Protein AF-A0A6V7Y2U3-F1 (afdb_monomer_lite)

Foldseek 3Di:
DDDDDDDDDDDDDDDPPDDDDDDDDDDDDDDDADDDDDPDDDPPDDPVVCVPPVNVVQVVVVVCVNVDDDPVPPDDDDDDDDDDDPVVVCVVPVVPPVPDDDPDDDDDDDPDPPVVVAQLFADDPVNVVVCVVPPPDDRRNLSNLLSQQQVVCVPHRDDLVVSCVSPVVDDSVVSVVSSVVSVVVLVVCCPDPVHNDSGPRDDQAEPVNCVVVVDDPCVVVPPSYDDHDDPDPDDPDDDPVVVVVVVVVVVVVVVVVVVVVD

InterPro domains:
  IPR019542 Enhancer of polycomb-like, N-terminal [PF10513] (37-150)
  IPR024943 Enhancer of polycomb protein [PTHR14898] (6-253)

pLDDT: mean 72.4, std 16.11, range [32.72, 93.31]

Sequence (262 aa):
MSSSAKFGFRPRALDVTRRLPIRIRKCRKRSPKIKRTVATAPTGMEKEEEMESHLQQAILAQKATSAGDSVKNHVIPTPKVTSLRDDEYNRIYPQDRGFQKNKKLIVFNDYVPFFLAQSSYNADSEDEEWLSSRRNINIDDFEHIIEKLEISSQNDIIRPRNARALLSRYDFGLVDDVYDYWLQKRQKAASSKKHPCPRLLSKIYSEISNSSRRDDSKSITNPYIAFRRRLDKVQTRKKQRTELSTYEKLLQINFVMNVQLY

Secondary structure (DSSP, 8-state):
-----------PPP-TTS-----------PPPPP-PPPP----SS-TTTTT-HHHHHHHHHHHHHHHT---S-----PPPPPPPPHHHHHHHS-TTS-----SSPP----SS-GGGTS-S----HHHHHHHHHSTT--HHHHHHHHHHHHHHTSSSPPPHHHHHHHTTTS-HHHHHHHHHHHHHHHHHHHH-SS-----SS---B-TTTTTTSTT-GGGGS-TTB---------PPPPPHHHHHHHHHHHHHHHHHHHHTT-

Structure (mmCIF, N/CA/C/O backbone):
data_AF-A0A6V7Y2U3-F1
#
_entry.id   AF-A0A6V7Y2U3-F1
#
loop_
_atom_site.group_PDB
_atom_site.id
_atom_site.type_symbol
_atom_site.label_atom_id
_atom_site.label_alt_id
_atom_site.label_comp_id
_atom_site.label_asym_id
_atom_site.label_entity_id
_atom_site.label_seq_id
_atom_site.pdbx_PDB_ins_code
_atom_site.Cartn_x
_atom_site.Cartn_y
_atom_site.Cartn_z
_atom_site.occupancy
_atom_site.B_iso_or_equiv
_atom_site.auth_seq_id
_atom_site.auth_comp_id
_atom_site.auth_asym_id
_atom_site.auth_atom_id
_atom_site.pdbx_PDB_model_num
ATOM 1 N N . MET A 1 1 ? -49.140 22.576 55.072 1.00 32.97 1 MET A N 1
ATOM 2 C CA . MET A 1 1 ? -47.697 22.447 54.769 1.00 32.97 1 MET A CA 1
ATOM 3 C C . MET A 1 1 ? -47.394 20.985 54.467 1.00 32.97 1 MET A C 1
ATOM 5 O O . MET A 1 1 ? -47.575 20.156 55.344 1.00 32.97 1 MET A O 1
ATOM 9 N N . SER A 1 2 ? -47.050 20.653 53.219 1.00 32.72 2 SER A N 1
ATOM 10 C CA . SER A 1 2 ? -46.843 19.271 52.756 1.00 32.72 2 SER A CA 1
ATOM 11 C C . SER A 1 2 ? -45.362 18.899 52.854 1.00 32.72 2 SER A C 1
ATOM 13 O O . SER A 1 2 ? -44.534 19.481 52.155 1.00 32.72 2 SER A O 1
ATOM 15 N N . SER A 1 3 ? -45.027 17.936 53.712 1.00 32.84 3 SER A N 1
ATOM 16 C CA . SER A 1 3 ? -43.670 17.413 53.897 1.00 32.84 3 SER A CA 1
ATOM 17 C C . SER A 1 3 ? -43.177 16.690 52.638 1.00 32.84 3 SER A C 1
ATOM 19 O O . SER A 1 3 ? -43.721 15.649 52.268 1.00 32.84 3 SER A O 1
ATOM 21 N N . SER A 1 4 ? -42.131 17.202 51.984 1.00 36.72 4 SER A N 1
ATOM 22 C CA . SER A 1 4 ? -41.461 16.480 50.900 1.00 36.72 4 SER A CA 1
ATOM 23 C C . SER A 1 4 ? -40.550 15.397 51.489 1.00 36.72 4 SER A C 1
ATOM 25 O O . SER A 1 4 ? -39.567 15.668 52.180 1.00 36.72 4 SER A O 1
ATOM 27 N N . ALA A 1 5 ? -40.895 14.132 51.249 1.00 39.91 5 ALA A N 1
ATOM 28 C CA . ALA A 1 5 ? -40.057 13.009 51.643 1.00 39.91 5 ALA A CA 1
ATOM 29 C C . ALA A 1 5 ? -38.764 13.013 50.805 1.00 39.91 5 ALA A C 1
ATOM 31 O O . ALA A 1 5 ? -38.780 12.752 49.601 1.00 39.91 5 ALA A O 1
ATOM 32 N N . LYS A 1 6 ? -37.629 13.316 51.446 1.00 44.22 6 LYS A N 1
ATOM 33 C CA . LYS A 1 6 ? -36.292 13.184 50.853 1.00 44.22 6 LYS A CA 1
ATOM 34 C C . LYS A 1 6 ? -35.948 11.697 50.717 1.00 44.22 6 LYS A C 1
ATOM 36 O O . LYS A 1 6 ? -35.631 11.035 51.702 1.00 44.22 6 LYS A O 1
ATOM 41 N N . PHE A 1 7 ? -35.983 11.168 49.494 1.00 41.97 7 PHE A N 1
ATOM 42 C CA . PHE A 1 7 ? -35.475 9.827 49.191 1.00 41.97 7 PHE A CA 1
ATOM 43 C C . PHE A 1 7 ? -33.940 9.829 49.217 1.00 41.97 7 PHE A C 1
ATOM 45 O O . PHE A 1 7 ? -33.285 10.163 48.233 1.00 41.97 7 PHE A O 1
ATOM 52 N N . GLY A 1 8 ? -33.363 9.466 50.363 1.00 38.09 8 GLY A N 1
ATOM 53 C CA . GLY A 1 8 ? -31.933 9.196 50.496 1.00 38.09 8 GLY A CA 1
ATOM 54 C C . GLY A 1 8 ? -31.574 7.819 49.938 1.00 38.09 8 GLY A C 1
ATOM 55 O O . GLY A 1 8 ? -32.200 6.814 50.278 1.00 38.09 8 GLY A O 1
ATOM 56 N N . PHE A 1 9 ? -30.550 7.761 49.090 1.00 44.38 9 PHE A N 1
ATOM 57 C CA . PHE A 1 9 ? -29.985 6.510 48.595 1.00 44.38 9 PHE A CA 1
ATOM 58 C C . PHE A 1 9 ? -29.130 5.889 49.710 1.00 44.38 9 PHE A C 1
ATOM 60 O O . PHE A 1 9 ? -28.039 6.374 49.997 1.00 44.38 9 PHE A O 1
ATOM 67 N N . ARG A 1 10 ? -29.618 4.831 50.369 1.00 45.97 10 ARG A N 1
ATOM 68 C CA . ARG A 1 10 ? -28.758 3.945 51.171 1.00 45.97 10 ARG A CA 1
ATOM 69 C C . ARG A 1 10 ? -28.523 2.667 50.369 1.00 45.97 10 ARG A C 1
ATOM 71 O O . ARG A 1 10 ? -29.490 1.928 50.169 1.00 45.97 10 ARG A O 1
ATOM 78 N N . PRO A 1 11 ? -27.295 2.391 49.899 1.00 43.88 11 PRO A N 1
ATOM 79 C CA . PRO A 1 11 ? -26.989 1.092 49.324 1.00 43.88 11 PRO A CA 1
ATOM 80 C C . PRO A 1 11 ? -27.198 0.037 50.416 1.00 43.88 11 PRO A C 1
ATOM 82 O O . PRO A 1 11 ? -26.548 0.070 51.458 1.00 43.88 11 PRO A O 1
ATOM 85 N N . ARG A 1 12 ? -28.173 -0.853 50.215 1.00 59.66 12 ARG A N 1
ATOM 86 C CA . ARG A 1 12 ? -28.351 -2.046 51.048 1.00 59.66 12 ARG A CA 1
ATOM 87 C C . ARG A 1 12 ? -27.628 -3.201 50.364 1.00 59.66 12 ARG A C 1
ATOM 89 O O . ARG A 1 12 ? -27.712 -3.326 49.143 1.00 59.66 12 ARG A O 1
ATOM 96 N N . ALA A 1 13 ? -26.922 -4.013 51.145 1.00 53.56 13 ALA A N 1
ATOM 97 C CA . ALA A 1 13 ? -26.263 -5.215 50.652 1.00 53.56 13 ALA A CA 1
ATOM 98 C C . ALA A 1 13 ? -27.285 -6.186 50.029 1.00 53.56 13 ALA A C 1
ATOM 100 O O . ALA A 1 13 ? -28.441 -6.241 50.455 1.00 53.56 13 ALA A O 1
ATOM 101 N N . LEU A 1 14 ? -26.855 -6.915 48.995 1.00 54.25 14 LEU A N 1
ATOM 102 C CA . LEU A 1 14 ? -27.671 -7.908 48.297 1.00 54.25 14 LEU A CA 1
ATOM 103 C C . LEU A 1 14 ? -27.994 -9.075 49.240 1.00 54.25 14 LEU A C 1
ATOM 105 O O . LEU A 1 14 ? -27.094 -9.730 49.755 1.00 54.25 14 LEU A O 1
ATOM 109 N N . ASP A 1 15 ? -29.284 -9.325 49.451 1.00 66.69 15 ASP A N 1
ATOM 110 C CA . ASP A 1 15 ? -29.785 -10.442 50.250 1.00 66.69 15 ASP A CA 1
ATOM 111 C C . ASP A 1 15 ? -29.881 -11.702 49.378 1.00 66.69 15 ASP A C 1
ATOM 113 O O . ASP A 1 15 ? -30.737 -11.800 48.496 1.00 66.69 15 ASP A O 1
ATOM 117 N N . VAL A 1 16 ? -28.979 -12.654 49.624 1.00 69.00 16 VAL A N 1
ATOM 118 C CA . VAL A 1 16 ? -28.814 -13.896 48.848 1.00 69.00 16 VAL A CA 1
ATOM 119 C C . VAL A 1 16 ? -30.011 -14.843 49.014 1.00 69.00 16 VAL A C 1
ATOM 121 O O . VAL A 1 16 ? -30.251 -15.695 48.161 1.00 69.00 16 VAL A O 1
ATOM 124 N N . THR A 1 17 ? -30.810 -14.680 50.075 1.00 70.12 17 THR A N 1
ATOM 125 C CA . THR A 1 17 ? -31.994 -15.521 50.326 1.00 70.12 17 THR A CA 1
ATOM 126 C C . THR A 1 17 ? -33.221 -15.072 49.531 1.00 70.12 17 THR A C 1
ATOM 128 O O . THR A 1 17 ? -34.189 -15.822 49.362 1.00 70.12 17 THR A O 1
ATOM 131 N N . ARG A 1 18 ? -33.189 -13.852 48.986 1.00 68.50 18 ARG A N 1
ATOM 132 C CA . ARG A 1 18 ? -34.318 -13.260 48.280 1.00 68.50 18 ARG A CA 1
ATOM 133 C C . ARG A 1 18 ? -34.300 -13.672 46.808 1.00 68.50 18 ARG A C 1
ATOM 135 O O . ARG A 1 18 ? -33.459 -13.230 46.030 1.00 68.50 18 ARG A O 1
ATOM 142 N N . ARG A 1 19 ? -35.266 -14.503 46.402 1.00 56.25 19 ARG A N 1
ATOM 143 C CA . ARG A 1 19 ? -35.406 -14.958 45.006 1.00 56.25 19 ARG A CA 1
ATOM 144 C C . ARG A 1 19 ? -35.547 -13.765 44.047 1.00 56.25 19 ARG A C 1
ATOM 146 O O . ARG A 1 19 ? -36.459 -12.951 44.187 1.00 56.25 19 ARG A O 1
ATOM 153 N N . LEU A 1 20 ? -34.652 -13.691 43.061 1.00 53.34 20 LEU A N 1
ATOM 154 C CA . LEU A 1 20 ? -34.656 -12.693 41.988 1.00 53.34 20 LEU A CA 1
ATOM 155 C C . LEU A 1 20 ? -35.773 -13.006 40.974 1.00 53.34 20 LEU A C 1
ATOM 157 O O . LEU A 1 20 ? -35.762 -14.082 40.374 1.00 53.34 20 LEU A O 1
ATOM 161 N N . PRO A 1 21 ? -36.736 -12.097 40.737 1.00 62.09 21 PRO A N 1
ATOM 162 C CA . PRO A 1 21 ? -37.750 -12.310 39.713 1.00 62.09 21 PRO A CA 1
ATOM 163 C C . PRO A 1 21 ? -37.137 -12.168 38.310 1.00 62.09 21 PRO A C 1
ATOM 165 O O . PRO A 1 21 ? -36.776 -11.073 37.878 1.00 62.09 21 PRO A O 1
ATOM 168 N N . ILE A 1 22 ? -37.046 -13.281 37.578 1.00 52.62 22 ILE A N 1
ATOM 169 C CA . ILE A 1 22 ? -36.644 -13.314 36.165 1.00 52.62 22 ILE A CA 1
ATOM 170 C C . ILE A 1 22 ? -37.854 -12.922 35.311 1.00 52.62 22 ILE A C 1
ATOM 172 O O . ILE A 1 22 ? -38.899 -13.572 35.350 1.00 52.62 22 ILE A O 1
ATOM 176 N N . ARG A 1 23 ? -37.735 -11.843 34.531 1.00 48.97 23 ARG A N 1
ATOM 177 C CA . ARG A 1 23 ? -38.827 -11.336 33.689 1.00 48.97 23 ARG A CA 1
ATOM 178 C C . ARG A 1 23 ? -38.667 -11.796 32.242 1.00 48.97 23 ARG A C 1
ATOM 180 O O . ARG A 1 23 ? -37.903 -11.212 31.479 1.00 48.97 23 ARG A O 1
ATOM 187 N N . ILE A 1 24 ? -39.456 -12.794 31.851 1.00 52.41 24 ILE A N 1
ATOM 188 C CA . ILE A 1 24 ? -39.621 -13.200 30.449 1.00 52.41 24 ILE A CA 1
ATOM 189 C C . ILE A 1 24 ? -40.532 -12.172 29.757 1.00 52.41 24 ILE A C 1
ATOM 191 O O . ILE A 1 24 ? -41.632 -11.865 30.223 1.00 52.41 24 ILE A O 1
ATOM 195 N N . ARG A 1 25 ? -40.046 -11.567 28.666 1.00 44.47 25 ARG A N 1
ATOM 196 C CA . ARG A 1 25 ? -40.711 -10.459 27.960 1.00 44.47 25 ARG A CA 1
ATOM 197 C C . ARG A 1 25 ? -41.952 -10.953 27.202 1.00 44.47 25 ARG A C 1
ATOM 199 O O . ARG A 1 25 ? -41.854 -11.320 26.040 1.00 44.47 25 ARG A O 1
ATOM 206 N N . LYS A 1 26 ? -43.142 -10.832 27.798 1.00 44.50 26 LYS A N 1
ATOM 207 C CA . LYS A 1 26 ? -44.349 -10.466 27.034 1.00 44.50 26 LYS A CA 1
ATOM 208 C C . LYS A 1 26 ? -44.617 -8.976 27.243 1.00 44.50 26 LYS A C 1
ATOM 210 O O . LYS A 1 26 ? -44.640 -8.468 28.363 1.00 44.50 26 LYS A O 1
ATOM 215 N N . CYS A 1 27 ? -44.682 -8.251 26.136 1.00 47.19 27 CYS A N 1
ATOM 216 C CA . CYS A 1 27 ? -44.698 -6.796 26.092 1.00 47.19 27 CYS A CA 1
ATOM 217 C C . CYS A 1 27 ? -46.051 -6.232 26.571 1.00 47.19 27 CYS A C 1
ATOM 219 O O . CYS A 1 27 ? -47.054 -6.446 25.898 1.00 47.19 27 CYS A O 1
ATOM 221 N N . ARG A 1 28 ? -46.090 -5.463 27.677 1.00 40.47 28 ARG A N 1
ATOM 222 C CA . ARG A 1 28 ? -46.936 -4.249 27.788 1.00 40.47 28 ARG A CA 1
ATOM 223 C C . ARG A 1 28 ? -46.582 -3.318 28.964 1.00 40.47 28 ARG A C 1
ATOM 225 O O . ARG A 1 28 ? -46.253 -3.773 30.052 1.00 40.47 28 ARG A O 1
ATOM 232 N N . LYS A 1 29 ? -46.703 -2.018 28.630 1.00 47.16 29 LYS A N 1
ATOM 233 C CA . LYS A 1 29 ? -46.777 -0.724 29.360 1.00 47.16 29 LYS A CA 1
ATOM 234 C C . LYS A 1 29 ? -45.846 -0.480 30.572 1.00 47.16 29 LYS A C 1
ATOM 236 O O . LYS A 1 29 ? -45.902 -1.158 31.588 1.00 47.16 29 LYS A O 1
ATOM 241 N N . ARG A 1 30 ? -44.990 0.545 30.410 1.00 44.91 30 ARG A N 1
ATOM 242 C CA . ARG A 1 30 ? -43.930 1.020 31.324 1.00 44.91 30 ARG A CA 1
ATOM 243 C C . ARG A 1 30 ? -44.498 1.675 32.594 1.00 44.91 30 ARG A C 1
ATOM 245 O O . ARG A 1 30 ? -45.474 2.413 32.522 1.00 44.91 30 ARG A O 1
ATOM 252 N N . SER A 1 31 ? -43.821 1.443 33.716 1.00 45.78 31 SER A N 1
ATOM 253 C CA . SER A 1 31 ? -43.976 2.148 34.996 1.00 45.78 31 SER A CA 1
ATOM 254 C C . SER A 1 31 ? -43.561 3.632 34.905 1.00 45.78 31 SER A C 1
ATOM 256 O O . SER A 1 31 ? -42.804 3.995 33.996 1.00 45.78 31 SER A O 1
ATOM 258 N N . PRO A 1 32 ? -44.039 4.507 35.819 1.00 42.16 32 PRO A N 1
ATOM 259 C CA . PRO A 1 32 ? -43.780 5.944 35.748 1.00 42.16 32 PRO A CA 1
ATOM 260 C C . PRO A 1 32 ? -42.298 6.274 35.978 1.00 42.16 32 PRO A C 1
ATOM 262 O O . PRO A 1 32 ? -41.621 5.692 36.827 1.00 42.16 32 PRO A O 1
ATOM 265 N N . LYS A 1 33 ? -41.790 7.208 35.167 1.00 49.62 33 LYS A N 1
ATOM 266 C CA . LYS A 1 33 ? -40.371 7.564 35.066 1.00 49.62 33 LYS A CA 1
ATOM 267 C C . LYS A 1 33 ? -39.981 8.557 36.164 1.00 49.62 33 LYS A C 1
ATOM 269 O O . LYS A 1 33 ? -40.444 9.694 36.174 1.00 49.62 33 LYS A O 1
ATOM 274 N N . ILE A 1 34 ? -39.077 8.147 37.049 1.00 43.47 34 ILE A N 1
ATOM 275 C CA . ILE A 1 34 ? -38.398 9.049 37.986 1.00 43.47 34 ILE A CA 1
ATOM 276 C C . ILE A 1 34 ? -37.334 9.824 37.199 1.00 43.47 34 ILE A C 1
ATOM 278 O O . ILE A 1 34 ? -36.415 9.221 36.640 1.00 43.47 34 ILE A O 1
ATOM 282 N N . LYS A 1 35 ? -37.462 11.156 37.145 1.00 45.59 35 LYS A N 1
ATOM 283 C CA . LYS A 1 35 ? -36.484 12.061 36.526 1.00 45.59 35 LYS A CA 1
ATOM 284 C C . LYS A 1 35 ? -35.187 12.033 37.341 1.00 45.59 35 LYS A C 1
ATOM 286 O O . LYS A 1 35 ? -35.097 12.673 38.383 1.00 45.59 35 LYS A O 1
ATOM 291 N N . ARG A 1 36 ? -34.188 11.279 36.882 1.00 53.94 36 ARG A N 1
ATOM 292 C CA . ARG A 1 36 ? -32.801 11.422 37.343 1.00 53.94 36 ARG A CA 1
ATOM 293 C C . ARG A 1 36 ? -32.089 12.368 36.383 1.00 53.94 36 ARG A C 1
ATOM 295 O O . ARG A 1 36 ? -32.053 12.094 35.186 1.00 53.94 36 ARG A O 1
ATOM 302 N N . THR A 1 37 ? -31.554 13.472 36.887 1.00 45.84 37 THR A N 1
ATOM 303 C CA . THR A 1 37 ? -30.605 14.306 36.146 1.00 45.84 37 THR A CA 1
ATOM 304 C C . THR A 1 37 ? -29.297 13.533 36.006 1.00 45.84 37 THR A C 1
ATOM 306 O O . THR A 1 37 ? -28.672 13.162 36.997 1.00 45.84 37 THR A O 1
ATOM 309 N N . VAL A 1 38 ? -28.919 13.230 34.766 1.00 52.88 38 VAL A N 1
ATOM 310 C CA . VAL A 1 38 ? -27.630 12.618 34.430 1.00 52.88 38 VAL A CA 1
ATOM 311 C C . VAL A 1 38 ? -26.628 13.756 34.278 1.00 52.88 38 VAL A C 1
ATOM 313 O O . VAL A 1 38 ? -26.866 14.669 33.489 1.00 52.88 38 VAL A O 1
ATOM 316 N N . ALA A 1 39 ? -25.542 13.730 35.051 1.00 48.19 39 ALA A N 1
ATOM 317 C CA . ALA A 1 39 ? -24.438 14.663 34.865 1.00 48.19 39 ALA A CA 1
ATOM 318 C C . ALA A 1 39 ? -23.871 14.485 33.449 1.00 48.19 39 ALA A C 1
ATOM 320 O O . ALA A 1 39 ? -23.543 13.368 33.048 1.00 48.19 39 ALA A O 1
ATOM 321 N N . THR A 1 40 ? -23.789 15.570 32.682 1.00 53.88 40 THR A N 1
ATOM 322 C CA . THR A 1 40 ? -23.117 15.583 31.381 1.00 53.88 40 THR A CA 1
ATOM 323 C C . THR A 1 40 ? -21.624 15.408 31.618 1.00 53.88 40 THR A C 1
ATOM 325 O O . THR A 1 40 ? -20.949 16.342 32.048 1.00 53.88 40 THR A O 1
ATOM 328 N N . ALA A 1 41 ? -21.124 14.194 31.398 1.00 51.84 41 ALA A N 1
ATOM 329 C CA . ALA A 1 41 ? -19.693 13.946 31.353 1.00 51.84 41 ALA A CA 1
ATOM 330 C C . ALA A 1 41 ? -19.099 14.679 30.135 1.00 51.84 41 ALA A C 1
ATOM 332 O O . ALA A 1 41 ? -19.720 14.641 29.070 1.00 51.84 41 ALA A O 1
ATOM 333 N N . PRO A 1 42 ? -17.934 15.339 30.264 1.00 49.72 42 PRO A N 1
ATOM 334 C CA . PRO A 1 42 ? -17.218 15.852 29.107 1.00 49.72 42 PRO A CA 1
ATOM 335 C C . PRO A 1 42 ? -16.786 14.660 28.254 1.00 49.72 42 PRO A C 1
ATOM 337 O O . PRO A 1 42 ? -16.095 13.759 28.726 1.00 49.72 42 PRO A O 1
ATOM 340 N N . THR A 1 43 ? -17.228 14.645 27.004 1.00 54.19 43 THR A N 1
ATOM 341 C CA . THR A 1 43 ? -17.089 13.530 26.061 1.00 54.19 43 THR A CA 1
ATOM 342 C C . THR A 1 43 ? -15.653 13.302 25.591 1.00 54.19 43 THR A C 1
ATOM 344 O O . THR A 1 43 ? -15.388 12.317 24.913 1.00 54.19 43 THR A O 1
ATOM 347 N N . GLY A 1 44 ? -14.709 14.172 25.971 1.00 58.19 44 GLY A N 1
ATOM 348 C CA . GLY A 1 44 ? -13.313 14.103 25.527 1.00 58.19 44 GLY A CA 1
ATOM 349 C C . GLY A 1 44 ? -13.143 14.324 24.018 1.00 58.19 44 GLY A C 1
ATOM 350 O O . GLY A 1 44 ? -12.038 14.161 23.512 1.00 58.19 44 GLY A O 1
ATOM 351 N N . MET A 1 45 ? -14.225 14.690 23.325 1.00 60.25 45 MET A N 1
ATOM 352 C CA . MET A 1 45 ? -14.295 14.941 21.889 1.00 60.25 45 MET A CA 1
ATOM 353 C C . MET A 1 45 ? -14.183 16.446 21.622 1.00 60.25 45 MET A C 1
ATOM 355 O O . MET A 1 45 ? -14.552 17.269 22.461 1.00 60.25 45 MET A O 1
ATOM 359 N N . GLU A 1 46 ? -13.630 16.825 20.469 1.00 63.78 46 GLU A N 1
ATOM 360 C CA . GLU A 1 46 ? -13.556 18.235 20.077 1.00 63.78 46 GLU A CA 1
ATOM 361 C C . GLU A 1 46 ? -14.960 18.761 19.726 1.00 63.78 46 GLU A C 1
ATOM 363 O O . GLU A 1 46 ? -15.805 18.036 19.202 1.00 63.78 46 GLU A O 1
ATOM 368 N N . LYS A 1 47 ? -15.214 20.051 19.986 1.00 65.19 47 LYS A N 1
ATOM 369 C CA . LYS A 1 47 ? -16.524 20.706 19.797 1.00 65.19 47 LYS A CA 1
ATOM 370 C C . LYS A 1 47 ? -17.104 20.524 18.386 1.00 65.19 47 LYS A C 1
ATOM 372 O O . LYS A 1 47 ? -18.318 20.516 18.229 1.00 65.19 47 LYS A O 1
ATOM 377 N N . GLU A 1 48 ? -16.257 20.400 17.367 1.00 63.09 48 GLU A N 1
ATOM 378 C CA . GLU A 1 48 ? -16.679 20.181 15.976 1.00 63.09 48 GLU A CA 1
ATOM 379 C C . GLU A 1 48 ? -17.149 18.744 15.717 1.00 63.09 48 GLU A C 1
ATOM 381 O O . GLU A 1 48 ? -18.090 18.538 14.956 1.00 63.09 48 GLU A O 1
ATOM 386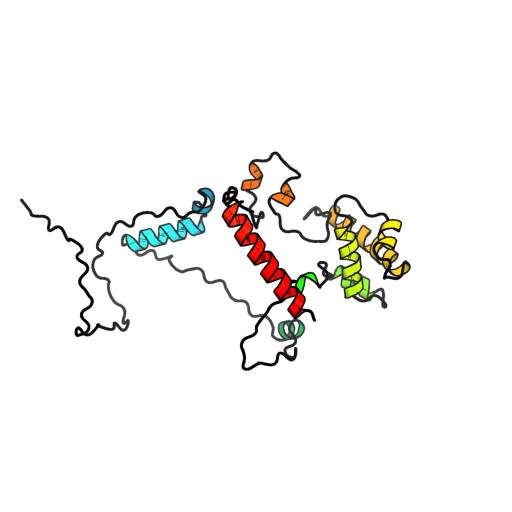 N N . GLU A 1 49 ? -16.569 17.763 16.408 1.00 63.19 49 GLU A N 1
ATOM 387 C CA . GLU A 1 49 ? -16.974 16.354 16.345 1.00 63.19 49 GLU A CA 1
ATOM 388 C C . GLU A 1 49 ? -18.298 16.138 17.097 1.00 63.19 49 GLU A C 1
ATOM 390 O O . GLU A 1 49 ? -19.197 15.445 16.627 1.00 63.19 49 GLU A O 1
ATOM 395 N N . GLU A 1 50 ? -18.490 16.850 18.214 1.00 64.50 50 GLU A N 1
ATOM 396 C CA . GLU A 1 50 ? -19.772 16.911 18.934 1.00 64.50 50 GLU A CA 1
ATOM 397 C C . GLU A 1 50 ? -20.896 17.583 18.118 1.00 64.50 50 GLU A C 1
ATOM 399 O O . GLU A 1 50 ? -22.083 17.446 18.442 1.00 64.50 50 GLU A O 1
ATOM 404 N N . MET A 1 51 ? -20.539 18.303 17.047 1.00 66.62 51 MET A N 1
ATOM 405 C CA . MET A 1 51 ? -21.485 18.892 16.102 1.00 66.62 51 MET A CA 1
ATOM 406 C C . MET A 1 51 ? -21.845 17.981 14.922 1.00 66.62 51 MET A C 1
ATOM 408 O O . MET A 1 51 ? -22.639 18.392 14.073 1.00 66.62 51 MET A O 1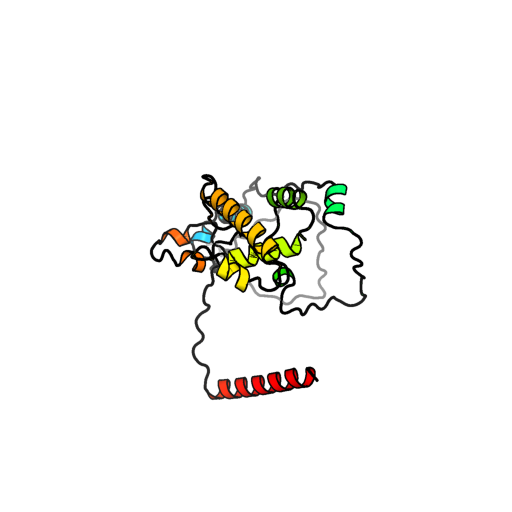
ATOM 412 N N . GLU A 1 52 ? -21.335 16.747 14.863 1.00 73.56 52 GLU A N 1
ATOM 413 C CA . GLU A 1 52 ? -21.706 15.806 13.807 1.00 73.56 52 GLU A CA 1
ATOM 414 C C . GLU A 1 52 ? -23.223 15.539 13.814 1.00 73.56 52 GLU A C 1
ATOM 416 O O . GLU A 1 52 ? -23.819 15.173 14.830 1.00 73.56 52 GLU A O 1
ATOM 421 N N . SER A 1 53 ? -23.862 15.684 12.649 1.00 73.44 53 SER A N 1
ATOM 422 C CA . SER A 1 53 ? -25.320 15.590 12.512 1.00 73.44 53 SER A CA 1
ATOM 423 C C . SER A 1 53 ? -25.886 14.251 13.000 1.00 73.44 53 SER A C 1
ATOM 425 O O . SER A 1 53 ? -26.896 14.230 13.705 1.00 73.44 53 SER A O 1
ATOM 427 N N . HIS A 1 54 ? -25.226 13.130 12.691 1.00 69.50 54 HIS A N 1
ATOM 428 C CA . HIS A 1 54 ? -25.684 11.805 13.116 1.00 69.50 54 HIS A CA 1
ATOM 429 C C . HIS A 1 54 ? -25.555 11.602 14.630 1.00 69.50 54 HIS A C 1
ATOM 431 O O . HIS A 1 54 ? -26.477 11.076 15.260 1.00 69.50 54 HIS A O 1
ATOM 437 N N . LEU A 1 55 ? -24.459 12.075 15.231 1.00 70.44 55 LEU A N 1
ATOM 438 C CA . LEU A 1 55 ? -24.263 12.043 16.678 1.00 70.44 55 LEU A CA 1
ATOM 439 C C . LEU A 1 55 ? -25.321 12.899 17.386 1.00 70.44 55 LEU A C 1
ATOM 441 O O . LEU A 1 55 ? -25.968 12.441 18.331 1.00 70.44 55 LEU A O 1
ATOM 445 N N . GLN A 1 56 ? -25.579 14.109 16.882 1.00 77.56 56 GLN A N 1
ATOM 446 C CA . GLN A 1 56 ? -26.630 14.983 17.400 1.00 77.56 56 GLN A CA 1
ATOM 447 C C . GLN A 1 56 ? -28.018 14.347 17.283 1.00 77.56 56 GLN A C 1
ATOM 449 O O . GLN A 1 56 ? -28.779 14.364 18.253 1.00 77.56 56 GLN A O 1
ATOM 454 N N . GLN A 1 57 ? -28.350 13.738 16.142 1.00 77.19 57 GLN A N 1
ATOM 455 C CA . GLN A 1 57 ? -29.618 13.030 15.943 1.00 77.19 57 GLN A CA 1
ATOM 456 C C . GLN A 1 57 ? -29.777 11.856 16.919 1.00 77.19 57 GLN A C 1
ATOM 458 O O . GLN A 1 57 ? -30.848 11.693 17.510 1.00 77.19 57 GLN A O 1
ATOM 463 N N . ALA A 1 58 ? -28.715 11.081 17.160 1.00 72.31 58 ALA A N 1
ATOM 464 C CA . ALA A 1 58 ? -28.723 9.985 18.127 1.00 72.31 58 ALA A CA 1
ATOM 465 C C . ALA A 1 58 ? -28.919 10.487 19.572 1.00 72.31 58 ALA A C 1
ATOM 467 O O . ALA A 1 58 ? -29.765 9.963 20.306 1.00 72.31 58 ALA A O 1
ATOM 468 N N . ILE A 1 59 ? -28.206 11.549 19.965 1.00 73.00 59 ILE A N 1
ATOM 469 C CA . ILE A 1 59 ? -28.330 12.186 21.286 1.00 73.00 59 ILE A CA 1
ATOM 470 C C . ILE A 1 59 ? -29.742 12.751 21.486 1.00 73.00 59 ILE A C 1
ATOM 472 O O . ILE A 1 59 ? -30.351 12.553 22.543 1.00 73.00 59 ILE A O 1
ATOM 476 N N . LEU A 1 60 ? -30.288 13.442 20.482 1.00 75.88 60 LEU A N 1
ATOM 477 C CA . LEU A 1 60 ? -31.642 13.998 20.513 1.00 75.88 60 LEU A CA 1
ATOM 478 C C . LEU A 1 60 ? -32.697 12.890 20.628 1.00 75.88 60 LEU A C 1
ATOM 480 O O . LEU A 1 60 ? -33.595 12.987 21.468 1.00 75.88 60 LEU A O 1
ATOM 484 N N . ALA A 1 61 ? -32.550 11.795 19.876 1.00 70.44 61 ALA A N 1
ATOM 485 C CA . ALA A 1 61 ? -33.436 10.636 19.967 1.00 70.44 61 ALA A CA 1
ATOM 486 C C . ALA A 1 61 ? -33.387 9.965 21.357 1.00 70.44 61 ALA A C 1
ATOM 488 O O . ALA A 1 61 ? -34.429 9.588 21.910 1.00 70.44 61 ALA A O 1
ATOM 489 N N . GLN A 1 62 ? -32.202 9.860 21.972 1.00 69.38 62 GLN A N 1
ATOM 490 C CA . GLN A 1 62 ? -32.033 9.323 23.327 1.00 69.38 62 GLN A CA 1
ATOM 491 C C . GLN A 1 62 ? -32.662 10.233 24.396 1.00 69.38 62 GLN A C 1
ATOM 493 O O . GLN A 1 62 ? -33.335 9.745 25.317 1.00 69.38 62 GLN A O 1
ATOM 498 N N . LYS A 1 63 ? -32.492 11.558 24.271 1.00 72.25 63 LYS A N 1
ATOM 499 C CA . LYS A 1 63 ? -33.117 12.552 25.161 1.00 72.25 63 LYS A CA 1
ATOM 500 C C . LYS A 1 63 ? -34.646 12.514 25.056 1.00 72.25 63 LYS A C 1
ATOM 502 O O . LYS A 1 63 ? -35.312 12.445 26.089 1.00 72.25 63 LYS A O 1
ATOM 507 N N . ALA A 1 64 ? -35.201 12.449 23.845 1.00 67.94 64 ALA A N 1
ATOM 508 C CA . ALA A 1 64 ? -36.646 12.358 23.616 1.00 67.94 64 ALA A CA 1
ATOM 509 C C . ALA A 1 64 ? -37.254 11.058 24.187 1.00 67.94 64 ALA A C 1
ATOM 511 O O . ALA A 1 64 ? -38.251 11.085 24.914 1.00 67.94 64 ALA A O 1
ATOM 512 N N . THR A 1 65 ? -36.576 9.921 23.986 1.00 65.50 65 THR A N 1
ATOM 513 C CA . THR A 1 65 ? -36.969 8.625 24.574 1.00 65.50 65 THR A CA 1
ATOM 514 C C . THR A 1 65 ? -36.969 8.665 26.110 1.00 65.50 65 THR A C 1
ATOM 516 O O . THR A 1 65 ? -37.842 8.083 26.774 1.00 65.50 65 THR A O 1
ATOM 519 N N . SER A 1 66 ? -36.003 9.370 26.704 1.00 66.38 66 SER A N 1
ATOM 520 C CA . SER A 1 66 ? -35.905 9.556 28.157 1.00 66.38 66 SER A CA 1
ATOM 521 C C . SER A 1 66 ? -37.035 10.443 28.691 1.00 66.38 66 SER A C 1
ATOM 523 O O . SER A 1 66 ? -37.643 10.098 29.707 1.00 66.38 66 SER A O 1
ATOM 525 N N . ALA A 1 67 ? -37.394 11.504 27.961 1.00 68.44 67 ALA A N 1
ATOM 526 C CA . ALA A 1 67 ? -38.420 12.475 28.338 1.00 68.44 67 ALA A CA 1
ATOM 527 C C . ALA A 1 67 ? -39.857 11.923 28.327 1.00 68.44 67 ALA A C 1
ATOM 529 O O . ALA A 1 67 ? -40.663 12.355 29.144 1.00 68.44 67 ALA A O 1
ATOM 530 N N . GLY A 1 68 ? -40.185 10.927 27.494 1.00 58.41 68 GLY A N 1
ATOM 531 C CA . GLY A 1 68 ? -41.566 10.415 27.431 1.00 58.41 68 GLY A CA 1
ATOM 532 C C . GLY A 1 68 ? -42.112 10.221 26.030 1.00 58.41 68 GLY A C 1
ATOM 533 O O . GLY A 1 68 ? -42.974 9.362 25.864 1.00 58.41 68 GLY A O 1
ATOM 534 N N . ASP A 1 69 ? -41.574 10.943 25.052 1.00 61.81 69 ASP A N 1
ATOM 535 C CA . ASP A 1 69 ? -42.103 10.941 23.695 1.00 61.81 69 ASP A CA 1
ATOM 536 C C . ASP A 1 69 ? -41.738 9.665 22.939 1.00 61.81 69 ASP A C 1
ATOM 538 O O . ASP A 1 69 ? -40.590 9.211 22.916 1.00 61.81 69 ASP A O 1
ATOM 542 N N . SER A 1 70 ? -42.749 9.067 22.307 1.00 56.16 70 SER A N 1
ATOM 543 C CA . SER A 1 70 ? -42.578 7.943 21.394 1.00 56.16 70 SER A CA 1
ATOM 544 C C . SER A 1 70 ? -42.078 8.458 20.047 1.00 56.16 70 SER A C 1
ATOM 546 O O . SER A 1 70 ? -42.856 8.662 19.114 1.00 56.16 70 SER A O 1
ATOM 548 N N . VAL A 1 71 ? -40.773 8.684 19.937 1.00 57.81 71 VAL A N 1
ATOM 549 C CA . VAL A 1 71 ? -40.147 8.989 18.649 1.00 57.81 71 VAL A CA 1
ATOM 550 C C . VAL A 1 71 ? -40.224 7.734 17.774 1.00 57.81 71 VAL A C 1
ATOM 552 O O . VAL A 1 71 ? -39.582 6.727 18.063 1.00 57.81 71 VAL A O 1
ATOM 555 N N . LYS A 1 72 ? -41.051 7.774 16.718 1.00 58.44 72 LYS A N 1
ATOM 556 C CA . LYS A 1 72 ? -41.241 6.664 15.760 1.00 58.44 72 LYS A CA 1
ATOM 557 C C . LYS A 1 72 ? -39.962 6.323 14.981 1.00 58.44 72 LYS A C 1
ATOM 559 O O . LYS A 1 72 ? -39.783 5.182 14.573 1.00 58.44 72 LYS A O 1
ATOM 564 N N . ASN A 1 73 ? -39.049 7.282 14.845 1.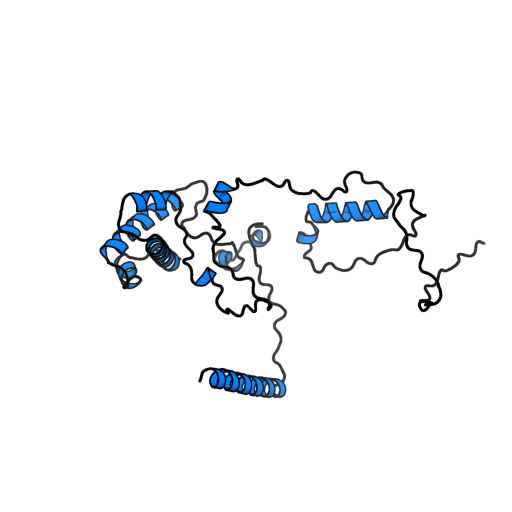00 56.16 73 ASN A N 1
ATOM 565 C CA . ASN A 1 73 ? -37.823 7.161 14.058 1.00 56.16 73 ASN A CA 1
ATOM 566 C C . ASN A 1 73 ? -36.608 6.871 14.954 1.00 56.16 73 ASN A C 1
ATOM 568 O O . ASN A 1 73 ? -35.665 7.651 15.010 1.00 56.16 73 ASN A O 1
ATOM 572 N N . HIS A 1 74 ? -36.657 5.762 15.697 1.00 56.03 74 HIS A N 1
AT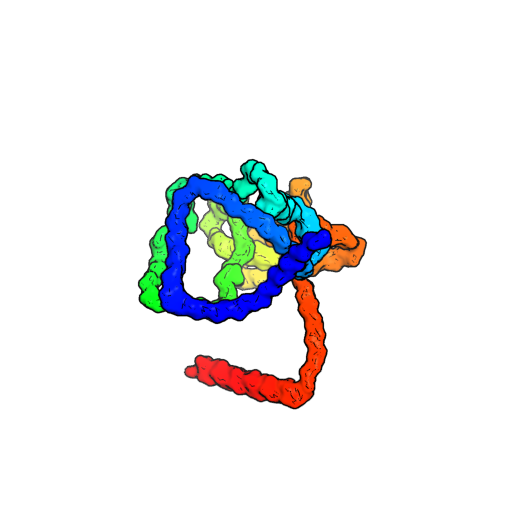OM 573 C CA . HIS A 1 74 ? -35.521 5.249 16.482 1.00 56.03 74 HIS A CA 1
ATOM 574 C C . HIS A 1 74 ? -34.935 3.957 15.882 1.00 56.03 74 HIS A C 1
ATOM 576 O O . HIS A 1 74 ? -34.257 3.188 16.560 1.00 56.03 74 HIS A O 1
ATOM 582 N N . VAL A 1 75 ? -35.227 3.669 14.612 1.00 66.62 75 VAL A N 1
ATOM 583 C CA . VAL A 1 75 ? -34.656 2.500 13.941 1.00 66.62 75 VAL A CA 1
ATOM 584 C C . VAL A 1 75 ? -33.236 2.856 13.528 1.00 66.62 75 VAL A C 1
ATOM 586 O O . VAL A 1 75 ? -33.035 3.747 12.707 1.00 66.62 75 VAL A O 1
ATOM 589 N N . ILE A 1 76 ? -32.259 2.172 14.122 1.00 65.62 76 ILE A N 1
ATOM 590 C CA . ILE A 1 76 ? -30.865 2.239 13.686 1.00 65.62 76 ILE A CA 1
ATOM 591 C C . ILE A 1 76 ? -30.847 1.791 12.218 1.00 65.62 76 ILE A C 1
ATOM 593 O O . ILE A 1 76 ? -31.265 0.661 11.940 1.00 65.62 76 ILE A O 1
ATOM 597 N N . PRO A 1 77 ? -30.431 2.650 11.272 1.00 72.50 77 PRO A N 1
ATOM 598 C CA . PRO A 1 77 ? -30.399 2.278 9.869 1.00 72.50 77 PRO A CA 1
ATOM 599 C C . PRO A 1 77 ? -29.455 1.086 9.707 1.00 72.50 77 PRO A C 1
ATOM 601 O O . PRO A 1 77 ? -28.264 1.173 9.992 1.00 72.50 77 PRO A O 1
ATOM 604 N N . THR A 1 78 ? -30.008 -0.054 9.296 1.00 79.25 78 THR A N 1
ATOM 605 C CA . THR A 1 78 ? -29.218 -1.244 8.971 1.00 79.25 78 THR A CA 1
ATOM 606 C C . THR A 1 78 ? -28.873 -1.163 7.485 1.00 79.25 78 THR A C 1
ATOM 608 O O . THR A 1 78 ? -29.800 -1.053 6.674 1.00 79.25 78 THR A O 1
ATOM 611 N N . PRO A 1 79 ? -27.584 -1.164 7.099 1.00 82.94 79 PRO A N 1
ATOM 612 C CA . PRO A 1 79 ? -27.208 -1.116 5.693 1.00 82.94 79 PRO A CA 1
ATOM 613 C C . PRO A 1 79 ? -27.747 -2.349 4.961 1.00 82.94 79 PRO A C 1
ATOM 615 O O . PRO A 1 79 ? -27.812 -3.447 5.517 1.00 82.94 79 PRO A O 1
ATOM 618 N N . LYS A 1 80 ? -28.152 -2.162 3.703 1.00 84.44 80 LYS A N 1
ATOM 619 C CA . LYS A 1 80 ? -28.584 -3.274 2.853 1.00 84.44 80 LYS A CA 1
ATOM 620 C C . LYS A 1 80 ? -27.370 -4.139 2.519 1.00 84.44 80 LYS A C 1
ATOM 622 O O . LYS A 1 80 ? -26.344 -3.610 2.103 1.00 84.44 80 LYS A O 1
ATOM 627 N N . VAL A 1 81 ? -27.505 -5.452 2.679 1.00 86.56 81 VAL A N 1
ATOM 628 C CA . VAL A 1 81 ? -26.477 -6.419 2.280 1.00 86.56 81 VAL A CA 1
ATOM 629 C C . VAL A 1 81 ? -26.743 -6.835 0.838 1.00 86.56 81 VAL A C 1
ATOM 631 O O . VAL A 1 81 ? -27.850 -7.258 0.508 1.00 86.56 81 VAL A O 1
ATOM 634 N N . THR A 1 82 ? -25.738 -6.696 -0.020 1.00 86.38 82 THR A N 1
ATOM 635 C CA . THR A 1 82 ? -25.746 -7.210 -1.393 1.00 86.38 82 THR A CA 1
ATOM 636 C C . THR A 1 82 ? -25.016 -8.543 -1.436 1.00 86.38 82 THR A C 1
ATOM 638 O O . THR A 1 82 ? -23.876 -8.632 -0.981 1.00 86.38 82 THR A O 1
ATOM 641 N N . SER A 1 83 ? -25.655 -9.572 -1.987 1.00 84.75 83 SER A N 1
ATOM 642 C CA . SER A 1 83 ? -25.012 -10.865 -2.223 1.00 84.75 83 SER A CA 1
ATOM 643 C C . SER A 1 83 ? -24.100 -10.786 -3.447 1.00 84.75 83 SER A C 1
ATOM 645 O O . SER A 1 83 ? -24.510 -10.283 -4.493 1.00 84.75 83 SER A O 1
ATOM 647 N N . LEU A 1 84 ? -22.870 -11.278 -3.306 1.00 85.44 84 LEU A N 1
ATOM 648 C CA . LEU A 1 84 ? -21.942 -11.495 -4.416 1.00 85.44 84 LEU A CA 1
ATOM 649 C C . LEU A 1 84 ? -22.231 -12.861 -5.057 1.00 85.44 84 LEU A C 1
ATOM 651 O O . LEU A 1 84 ? -22.765 -13.746 -4.391 1.00 85.44 84 LEU A O 1
ATOM 655 N N . ARG A 1 85 ? -21.891 -13.039 -6.337 1.00 90.69 85 ARG A N 1
ATOM 656 C CA . ARG A 1 85 ? -21.959 -14.352 -6.992 1.00 90.69 85 ARG A CA 1
ATOM 657 C C . ARG A 1 85 ? -20.858 -15.267 -6.456 1.00 90.69 85 ARG A C 1
ATOM 659 O O . ARG A 1 85 ? -19.710 -14.838 -6.340 1.00 90.69 85 ARG A O 1
ATOM 666 N N . ASP A 1 86 ? -21.196 -16.528 -6.210 1.00 85.50 86 ASP A N 1
ATOM 667 C CA . ASP A 1 86 ? -20.255 -17.516 -5.670 1.00 85.50 86 ASP A CA 1
ATOM 668 C C . ASP A 1 86 ? -19.053 -17.748 -6.604 1.00 85.50 86 ASP A C 1
ATOM 670 O O . ASP A 1 86 ? -17.931 -17.914 -6.131 1.00 85.50 86 ASP A O 1
ATOM 674 N N . ASP A 1 87 ? -19.250 -17.669 -7.924 1.00 88.56 87 ASP A N 1
ATOM 675 C CA . ASP A 1 87 ? -18.178 -17.839 -8.917 1.00 88.56 87 ASP A CA 1
ATOM 676 C C . ASP A 1 87 ? -17.104 -16.744 -8.810 1.00 88.56 87 ASP A C 1
ATOM 678 O O . ASP A 1 87 ? -15.903 -17.023 -8.803 1.00 88.56 87 ASP A O 1
ATOM 682 N N . GLU A 1 88 ? -17.532 -15.484 -8.686 1.00 87.31 88 GLU A N 1
ATOM 683 C CA . GLU A 1 88 ? -16.633 -14.334 -8.539 1.00 87.31 88 GLU A CA 1
ATOM 684 C C . GLU A 1 88 ? -15.888 -14.396 -7.200 1.00 87.31 88 GLU A C 1
ATOM 686 O O . GLU A 1 88 ? -14.686 -14.125 -7.145 1.00 87.31 88 GLU A O 1
ATOM 691 N N . TYR A 1 89 ? -16.580 -14.811 -6.135 1.00 88.62 89 TYR A N 1
ATOM 692 C CA . TYR A 1 89 ? -15.983 -15.003 -4.817 1.00 88.62 89 TYR A CA 1
ATOM 693 C C . TYR A 1 89 ? -14.905 -16.093 -4.831 1.00 88.62 89 TYR A C 1
ATOM 695 O O . TYR A 1 89 ? -13.779 -15.846 -4.400 1.00 88.62 89 TYR A O 1
ATOM 703 N N . ASN A 1 90 ? -15.223 -17.272 -5.374 1.00 88.50 90 ASN A N 1
ATOM 704 C CA . ASN A 1 90 ? -14.306 -18.411 -5.427 1.00 88.50 90 ASN A CA 1
ATOM 705 C C . ASN A 1 90 ? -13.086 -18.135 -6.320 1.00 88.50 90 ASN A C 1
ATOM 707 O O . ASN A 1 90 ? -12.002 -18.648 -6.044 1.00 88.50 90 ASN A O 1
ATOM 711 N N . ARG A 1 91 ? -13.234 -17.289 -7.351 1.00 88.06 91 ARG A N 1
ATOM 712 C CA . ARG A 1 91 ? -12.116 -16.824 -8.185 1.00 88.06 91 ARG A CA 1
ATOM 713 C C . ARG A 1 91 ? -11.117 -15.969 -7.397 1.00 88.06 91 ARG A C 1
ATOM 715 O O . ARG A 1 91 ? -9.915 -16.139 -7.566 1.00 88.06 91 ARG A O 1
ATOM 722 N N . ILE A 1 92 ? -11.599 -15.046 -6.562 1.00 87.12 92 ILE A N 1
ATOM 723 C CA . ILE A 1 92 ? -10.749 -14.112 -5.793 1.00 87.12 92 ILE A CA 1
ATOM 724 C C . ILE A 1 92 ? -10.180 -14.790 -4.536 1.00 87.12 92 ILE A C 1
ATOM 726 O O . ILE A 1 92 ? -9.028 -14.570 -4.153 1.00 87.12 92 ILE A O 1
ATOM 730 N N . TYR A 1 93 ? -10.979 -15.647 -3.902 1.00 85.62 93 TYR A N 1
ATOM 731 C CA . TYR A 1 93 ? -10.623 -16.388 -2.698 1.00 85.62 93 TYR A CA 1
ATOM 732 C C . TYR A 1 93 ? -10.713 -17.896 -2.955 1.00 85.62 93 TYR A C 1
ATOM 734 O O . TYR A 1 93 ? -11.692 -18.528 -2.549 1.00 85.62 93 TYR A O 1
ATOM 742 N N . PRO A 1 94 ? -9.687 -18.504 -3.582 1.00 82.81 94 PRO A N 1
ATOM 743 C CA . PRO A 1 94 ? -9.629 -19.952 -3.725 1.00 82.81 94 PRO A CA 1
ATOM 744 C C . PRO A 1 94 ? -9.720 -20.599 -2.340 1.00 82.81 94 PRO A C 1
ATOM 746 O O . PRO A 1 94 ? -8.913 -20.298 -1.457 1.00 82.81 94 PRO A O 1
ATOM 749 N N . GLN A 1 95 ? -10.714 -21.466 -2.135 1.00 68.12 95 GLN A N 1
ATOM 750 C CA . GLN A 1 95 ? -11.004 -22.060 -0.822 1.00 68.12 95 GLN A CA 1
ATOM 751 C C . GLN A 1 95 ? -9.886 -22.990 -0.322 1.00 68.12 95 GLN A C 1
ATOM 753 O O . GLN A 1 95 ? -9.801 -23.282 0.868 1.00 68.12 95 GLN A O 1
ATOM 758 N N . ASP A 1 96 ? -8.989 -23.401 -1.217 1.00 65.31 96 ASP A N 1
ATOM 759 C CA . ASP A 1 96 ? -8.015 -24.464 -0.991 1.00 65.31 96 ASP A CA 1
ATOM 760 C C . ASP A 1 96 ? -6.620 -23.959 -0.581 1.00 65.31 96 ASP A C 1
ATOM 762 O O . ASP A 1 96 ? -5.606 -24.601 -0.843 1.00 65.31 96 ASP A O 1
ATOM 766 N N . ARG A 1 97 ? -6.519 -22.810 0.110 1.00 63.25 97 ARG A N 1
ATOM 767 C CA . ARG A 1 97 ? -5.222 -22.301 0.628 1.00 63.25 97 ARG A CA 1
ATOM 768 C C . ARG A 1 97 ? -4.625 -23.146 1.769 1.00 63.25 97 ARG A C 1
ATOM 770 O O . ARG A 1 97 ? -3.812 -22.642 2.540 1.00 63.25 97 ARG A O 1
ATOM 777 N N . GLY A 1 98 ? -5.049 -24.402 1.924 1.00 68.12 98 GLY A N 1
ATOM 778 C CA . GLY A 1 98 ? -4.462 -25.359 2.860 1.00 68.12 98 GLY A CA 1
ATOM 779 C C . GLY A 1 98 ? -4.429 -24.879 4.312 1.00 68.12 98 GLY A C 1
ATOM 780 O O . GLY A 1 98 ? -3.548 -25.293 5.062 1.00 68.12 98 GLY A O 1
ATOM 781 N N . PHE A 1 99 ? -5.341 -23.985 4.719 1.00 74.19 99 PHE A N 1
ATOM 782 C CA . PHE A 1 99 ? -5.334 -23.431 6.069 1.00 74.19 99 PHE A CA 1
ATOM 783 C C . PHE A 1 99 ? -5.705 -24.521 7.078 1.00 74.19 99 PHE A C 1
ATOM 785 O O . PHE A 1 99 ? -6.878 -24.816 7.322 1.00 74.19 99 PHE A O 1
ATOM 792 N N . GLN A 1 100 ? -4.686 -25.155 7.653 1.00 78.62 100 GLN A N 1
ATOM 793 C CA . GLN A 1 100 ? -4.875 -26.240 8.599 1.00 78.62 100 GLN A CA 1
ATOM 794 C C . GLN A 1 100 ? -5.400 -25.686 9.920 1.00 78.62 100 GLN A C 1
ATOM 796 O O . GLN A 1 100 ? -4.752 -24.893 10.608 1.00 78.62 100 GLN A O 1
ATOM 801 N N . LYS A 1 101 ? -6.601 -26.128 10.297 1.00 79.31 101 LYS A N 1
ATOM 802 C CA . LYS A 1 101 ? -7.201 -25.771 11.578 1.00 79.31 101 LYS A CA 1
ATOM 803 C C . LYS A 1 101 ? -6.437 -26.463 12.707 1.00 79.31 101 LYS A C 1
ATOM 805 O O . LYS A 1 101 ? -6.688 -27.619 13.039 1.00 79.31 101 LYS A O 1
ATOM 810 N N . ASN A 1 102 ? -5.510 -25.733 13.312 1.00 82.44 102 ASN A N 1
ATOM 811 C CA . ASN A 1 102 ? -4.743 -26.216 14.451 1.00 82.44 102 ASN A CA 1
ATOM 812 C C . ASN A 1 102 ? -5.593 -26.231 15.732 1.00 82.44 102 ASN A C 1
ATOM 814 O O . ASN A 1 102 ? -6.479 -25.402 15.929 1.00 82.44 102 ASN A O 1
ATOM 818 N N . LYS A 1 103 ? -5.304 -27.175 16.640 1.00 84.81 103 LYS A N 1
ATOM 819 C CA . LYS A 1 103 ? -5.971 -27.269 17.957 1.00 84.81 103 LYS A CA 1
ATOM 820 C C . LYS A 1 103 ? -5.550 -26.156 18.930 1.00 84.81 103 LYS A C 1
ATOM 822 O O . LYS A 1 103 ? -6.214 -25.948 19.940 1.00 84.81 103 LYS A O 1
ATOM 827 N N . LYS A 1 104 ? -4.435 -25.474 18.651 1.00 88.62 104 LYS A N 1
ATOM 828 C CA . LYS A 1 104 ? -3.919 -24.340 19.431 1.00 88.62 104 LYS A CA 1
ATOM 829 C C . LYS A 1 104 ? -4.364 -23.021 18.797 1.00 88.62 104 LYS A C 1
ATOM 831 O O . LYS A 1 104 ? -4.593 -22.963 17.592 1.00 88.62 104 LYS A O 1
ATOM 836 N N . LEU A 1 105 ? -4.449 -21.970 19.611 1.00 88.62 105 LEU A N 1
ATOM 837 C CA . LEU A 1 105 ? -4.684 -20.611 19.121 1.00 88.62 105 LEU A CA 1
ATOM 838 C C . LEU A 1 105 ? -3.520 -20.158 18.230 1.00 88.62 105 LEU A C 1
ATOM 840 O O . LEU A 1 105 ? -2.367 -20.514 18.477 1.00 88.62 105 LEU A O 1
ATOM 844 N N . ILE A 1 106 ? -3.839 -19.371 17.203 1.00 84.62 106 ILE A N 1
ATOM 845 C CA . ILE A 1 106 ? -2.846 -18.761 16.316 1.00 84.62 106 ILE A CA 1
ATOM 846 C C . ILE A 1 106 ? -2.093 -17.706 17.124 1.00 84.62 106 ILE A C 1
ATOM 848 O O . ILE A 1 106 ? -2.701 -16.771 17.644 1.00 84.62 106 ILE A O 1
ATOM 852 N N . VAL A 1 107 ? -0.776 -17.860 17.221 1.00 84.19 107 VAL A N 1
ATOM 853 C CA . VAL A 1 107 ? 0.116 -16.832 17.756 1.00 84.19 107 VAL A CA 1
ATOM 854 C C . VAL A 1 107 ? 0.773 -16.160 16.560 1.00 84.19 107 VAL A C 1
ATOM 856 O O . VAL A 1 107 ? 1.519 -16.802 15.829 1.00 84.19 107 VAL A O 1
ATOM 859 N N . PHE A 1 108 ? 0.454 -14.889 16.341 1.00 80.44 108 PHE A N 1
ATOM 860 C CA . PHE A 1 108 ? 1.000 -14.086 15.252 1.00 80.44 108 PHE A CA 1
ATOM 861 C C . PHE A 1 108 ? 2.002 -13.089 15.839 1.00 80.44 108 PHE A C 1
ATOM 863 O O . PHE A 1 108 ? 1.618 -12.265 16.668 1.00 80.44 108 PHE A O 1
ATOM 870 N N . ASN A 1 109 ? 3.277 -13.197 15.456 1.00 73.06 109 ASN A N 1
ATOM 871 C CA . ASN A 1 109 ? 4.355 -12.333 15.953 1.00 73.06 109 ASN A CA 1
ATOM 872 C C . ASN A 1 109 ? 5.234 -11.786 14.815 1.00 73.06 109 ASN A C 1
ATOM 874 O O . ASN A 1 109 ? 6.449 -11.677 14.965 1.00 73.06 109 ASN A O 1
ATOM 878 N N . ASP A 1 110 ? 4.628 -11.452 13.675 1.00 72.62 110 ASP A N 1
ATOM 879 C CA . ASP A 1 110 ? 5.352 -10.776 12.601 1.00 72.62 110 ASP A CA 1
ATOM 880 C C . ASP A 1 110 ? 5.400 -9.272 12.871 1.00 72.62 110 ASP A C 1
ATOM 882 O O . ASP A 1 110 ? 4.388 -8.569 12.855 1.00 72.62 110 ASP A O 1
ATOM 886 N N . TYR A 1 111 ? 6.612 -8.776 13.123 1.00 65.25 111 TYR A N 1
ATOM 887 C CA . TYR A 1 111 ? 6.887 -7.347 13.296 1.00 65.25 111 TYR A CA 1
ATOM 888 C C . TYR A 1 111 ? 6.777 -6.564 11.984 1.00 65.25 111 TYR A C 1
ATOM 890 O O . TYR A 1 111 ? 6.570 -5.351 12.006 1.00 65.25 111 TYR A O 1
ATOM 898 N N . VAL A 1 112 ? 6.916 -7.252 10.848 1.00 63.88 112 VAL A N 1
ATOM 899 C CA . VAL A 1 112 ? 6.725 -6.691 9.512 1.00 63.88 112 VAL A CA 1
ATOM 900 C C . VAL A 1 112 ? 5.403 -7.228 8.984 1.00 63.88 112 VAL A C 1
ATOM 902 O O . VAL A 1 112 ? 5.307 -8.417 8.687 1.00 63.88 112 VAL A O 1
ATOM 905 N N . PRO A 1 113 ? 4.366 -6.388 8.875 1.00 69.25 113 PRO A N 1
ATOM 906 C CA . PRO A 1 113 ? 3.120 -6.825 8.279 1.00 69.25 113 PRO A CA 1
ATOM 907 C C . PRO A 1 113 ? 3.351 -7.357 6.862 1.00 69.25 113 PRO A C 1
ATOM 909 O O . PRO A 1 113 ? 4.057 -6.723 6.079 1.00 69.25 113 PRO A O 1
ATOM 912 N N . PHE A 1 114 ? 2.734 -8.491 6.519 1.00 66.88 114 PHE A N 1
ATOM 913 C CA . PHE A 1 114 ? 2.927 -9.160 5.223 1.00 66.88 114 PHE A CA 1
ATOM 914 C C . PHE A 1 114 ? 2.693 -8.230 4.015 1.00 66.88 114 PHE A C 1
ATOM 916 O O . PHE A 1 114 ? 3.334 -8.378 2.981 1.00 66.88 114 PHE A O 1
ATOM 923 N N . PHE A 1 115 ? 1.815 -7.233 4.163 1.00 63.19 115 PHE A N 1
ATOM 924 C CA . PHE A 1 115 ? 1.509 -6.248 3.126 1.00 63.19 115 PHE A CA 1
ATOM 925 C C . PHE A 1 115 ? 2.656 -5.267 2.838 1.00 63.19 115 PHE A C 1
ATOM 927 O O . PHE A 1 115 ? 2.601 -4.567 1.839 1.00 63.19 115 PHE A O 1
ATOM 934 N N . LEU A 1 116 ? 3.684 -5.188 3.691 1.00 68.00 116 LEU A N 1
ATOM 935 C CA . LEU A 1 116 ? 4.907 -4.428 3.399 1.00 68.00 116 LEU A CA 1
ATOM 936 C C . LEU A 1 116 ? 5.920 -5.233 2.573 1.00 68.00 116 LEU A C 1
ATOM 938 O O . LEU A 1 116 ? 6.882 -4.653 2.075 1.00 68.00 116 LEU A O 1
ATOM 942 N N . ALA A 1 117 ? 5.750 -6.556 2.477 1.00 68.44 117 ALA A N 1
ATOM 943 C CA . ALA A 1 117 ? 6.600 -7.411 1.651 1.00 68.44 117 ALA A CA 1
ATOM 944 C C . ALA A 1 117 ? 6.120 -7.476 0.194 1.00 68.44 117 ALA A C 1
ATOM 946 O O . ALA A 1 117 ? 6.908 -7.792 -0.693 1.00 68.44 117 ALA A O 1
ATOM 947 N N . GLN A 1 118 ? 4.841 -7.181 -0.042 1.00 76.69 118 GLN A N 1
ATOM 948 C CA . GLN A 1 118 ? 4.266 -7.049 -1.376 1.00 76.69 118 GLN A CA 1
ATOM 949 C C . GLN A 1 118 ? 4.488 -5.637 -1.912 1.00 76.69 118 GLN A C 1
ATOM 951 O O . GLN A 1 118 ? 4.596 -4.681 -1.140 1.00 76.69 118 GLN A O 1
ATOM 956 N N . SER A 1 119 ? 4.554 -5.513 -3.234 1.00 82.44 119 SER A N 1
ATOM 957 C CA . SER A 1 119 ? 4.642 -4.207 -3.868 1.00 82.44 119 SER A CA 1
ATOM 958 C C . SER A 1 119 ? 3.369 -3.400 -3.633 1.00 82.44 119 SER A C 1
ATOM 960 O O . SER A 1 119 ? 2.253 -3.906 -3.672 1.00 82.44 119 SER A O 1
ATOM 962 N N . SER A 1 120 ? 3.545 -2.112 -3.343 1.00 85.19 120 SER A N 1
ATOM 963 C CA . SER A 1 120 ? 2.436 -1.197 -3.047 1.00 85.19 120 SER A CA 1
ATOM 964 C C . SER A 1 120 ? 1.616 -0.842 -4.290 1.00 85.19 120 SER A C 1
ATOM 966 O O . SER A 1 120 ? 0.512 -0.307 -4.168 1.00 85.19 120 SER A O 1
ATOM 968 N N . TYR A 1 121 ? 2.189 -1.052 -5.478 1.00 89.81 121 TYR A N 1
ATOM 969 C CA . TYR A 1 121 ? 1.513 -0.854 -6.751 1.00 89.81 121 TYR A CA 1
ATOM 970 C C . TYR A 1 121 ? 0.780 -2.135 -7.138 1.00 89.81 121 TYR A C 1
ATOM 972 O O . TYR A 1 121 ? 1.390 -3.193 -7.102 1.00 89.81 121 TYR A O 1
ATOM 980 N N . ASN A 1 122 ? -0.493 -2.015 -7.518 1.00 90.19 122 ASN A N 1
ATOM 981 C CA . ASN A 1 122 ? -1.262 -3.114 -8.096 1.00 90.19 122 ASN A CA 1
ATOM 982 C C . ASN A 1 122 ? -1.592 -2.747 -9.540 1.00 90.19 122 ASN A C 1
ATOM 984 O O . ASN A 1 122 ? -2.081 -1.635 -9.776 1.00 90.19 122 ASN A O 1
ATOM 988 N N . ALA A 1 123 ? -1.338 -3.666 -10.465 1.00 90.44 123 ALA A N 1
ATOM 989 C CA . ALA A 1 123 ? -1.677 -3.493 -11.869 1.00 90.44 123 ALA A CA 1
ATOM 990 C C . ALA A 1 123 ? -3.195 -3.302 -12.051 1.00 90.44 123 ALA A C 1
ATOM 992 O O . ALA A 1 123 ? -4.008 -3.989 -11.428 1.00 90.44 123 ALA A O 1
ATOM 993 N N . ASP A 1 124 ? -3.584 -2.341 -12.888 1.00 90.38 124 ASP A N 1
ATOM 994 C CA . ASP A 1 124 ? -4.975 -2.132 -13.292 1.00 90.38 124 ASP A CA 1
ATOM 995 C C . ASP A 1 124 ? -5.291 -2.803 -14.639 1.00 90.38 124 ASP A C 1
ATOM 997 O O . ASP A 1 124 ? -4.448 -3.434 -15.270 1.00 90.38 124 ASP A O 1
ATOM 1001 N N . SER A 1 125 ? -6.532 -2.667 -15.111 1.00 90.19 125 SER A N 1
ATOM 1002 C CA . SER A 1 125 ? -6.942 -3.258 -16.389 1.00 90.19 125 SER A CA 1
ATOM 1003 C C . SER A 1 125 ? -6.162 -2.711 -17.598 1.00 90.19 125 SER A C 1
ATOM 1005 O O . SER A 1 125 ? -5.995 -3.434 -18.573 1.00 90.19 125 SER A O 1
ATOM 1007 N N . GLU A 1 126 ? -5.666 -1.464 -17.554 1.00 90.50 126 GLU A N 1
ATOM 1008 C CA . GLU A 1 126 ? -4.822 -0.907 -18.631 1.00 90.50 126 GLU A CA 1
ATOM 1009 C C . GLU A 1 126 ? -3.428 -1.556 -18.612 1.00 90.50 126 GLU A C 1
ATOM 1011 O O . GLU A 1 126 ? -2.855 -1.829 -19.670 1.00 90.50 126 GLU A O 1
ATOM 1016 N N . ASP A 1 127 ? -2.893 -1.837 -17.420 1.00 91.94 127 ASP A N 1
ATOM 1017 C CA . ASP A 1 127 ? -1.635 -2.568 -17.244 1.00 91.94 127 ASP A CA 1
ATOM 1018 C C . ASP A 1 127 ? -1.753 -4.016 -17.731 1.00 91.94 127 ASP A C 1
ATOM 1020 O O . ASP A 1 127 ? -0.877 -4.499 -18.448 1.00 91.94 127 ASP A O 1
ATOM 1024 N N . GLU A 1 128 ? -2.847 -4.704 -17.394 1.00 90.50 128 GLU A N 1
ATOM 1025 C CA . GLU A 1 128 ? -3.110 -6.080 -17.835 1.00 90.50 128 GLU A CA 1
ATOM 1026 C C . GLU A 1 128 ? -3.165 -6.183 -19.369 1.00 90.50 128 GLU A C 1
ATOM 1028 O O . GLU A 1 128 ? -2.573 -7.092 -19.959 1.00 90.50 128 GLU A O 1
ATOM 1033 N N . GLU A 1 129 ? -3.811 -5.225 -20.040 1.00 90.81 129 GLU A N 1
ATOM 1034 C CA . GLU A 1 129 ? -3.840 -5.147 -21.505 1.00 90.81 129 GLU A CA 1
ATOM 1035 C C . GLU A 1 129 ? -2.439 -4.905 -22.094 1.00 90.81 129 GLU A C 1
ATOM 1037 O O . GLU A 1 129 ? -2.039 -5.572 -23.061 1.00 90.81 129 GLU A O 1
ATOM 1042 N N . TRP A 1 130 ? -1.659 -4.002 -21.492 1.00 90.56 130 TRP A N 1
ATOM 1043 C CA . TRP A 1 130 ? -0.289 -3.714 -21.921 1.00 90.56 130 TRP A CA 1
ATOM 1044 C C . TRP A 1 130 ? 0.640 -4.928 -21.752 1.00 90.56 130 TRP A C 1
ATOM 1046 O O . TRP A 1 130 ? 1.392 -5.264 -22.673 1.00 90.56 130 TRP A O 1
ATOM 1056 N N . LEU A 1 131 ? 0.531 -5.639 -20.626 1.00 89.88 131 LEU A N 1
ATOM 1057 C CA . LEU A 1 131 ? 1.271 -6.871 -20.341 1.00 89.88 131 LEU A CA 1
ATOM 1058 C C . LEU A 1 131 ? 0.855 -8.011 -21.279 1.00 89.88 131 LEU A C 1
ATOM 1060 O O . LEU A 1 131 ? 1.710 -8.724 -21.800 1.00 89.88 131 LEU A O 1
ATOM 1064 N N . SER A 1 132 ? -0.440 -8.152 -21.583 1.00 86.69 132 SER A N 1
ATOM 1065 C CA . SER A 1 132 ? -0.934 -9.192 -22.502 1.00 86.69 132 SER A CA 1
ATOM 1066 C C . SER A 1 132 ? -0.358 -9.061 -23.920 1.00 86.69 132 SER A C 1
ATOM 1068 O O . SER A 1 132 ? -0.141 -10.060 -24.614 1.00 86.69 132 SER A O 1
ATOM 1070 N N . SER A 1 133 ? -0.044 -7.827 -24.325 1.00 86.38 133 SER A N 1
ATOM 1071 C CA . SER A 1 133 ? 0.577 -7.510 -25.611 1.00 86.38 133 SER A CA 1
ATOM 1072 C C . SER A 1 133 ? 2.078 -7.846 -25.647 1.00 86.38 133 SER A C 1
ATOM 1074 O O . SER A 1 133 ? 2.645 -8.003 -26.729 1.00 86.38 133 SER A O 1
ATOM 1076 N N . ARG A 1 134 ? 2.734 -7.987 -24.484 1.00 80.31 134 ARG A N 1
ATOM 1077 C CA . ARG A 1 134 ? 4.183 -8.203 -24.321 1.00 80.31 134 ARG A CA 1
ATOM 1078 C C . ARG A 1 134 ? 4.431 -9.470 -23.491 1.00 80.31 134 ARG A C 1
ATOM 1080 O O . ARG A 1 134 ? 4.585 -9.428 -22.279 1.00 80.31 134 ARG A O 1
ATOM 1087 N N . ARG A 1 135 ? 4.492 -10.622 -24.163 1.00 61.91 135 ARG A N 1
ATOM 1088 C CA . ARG A 1 135 ? 4.374 -11.979 -23.579 1.00 61.91 135 ARG A CA 1
ATOM 1089 C C . ARG A 1 135 ? 5.433 -12.444 -22.555 1.00 61.91 135 ARG A C 1
ATOM 1091 O O . ARG A 1 135 ? 5.367 -13.598 -22.144 1.00 61.91 135 ARG A O 1
ATOM 1098 N N . ASN A 1 136 ? 6.373 -11.607 -22.113 1.00 75.75 136 ASN A N 1
ATOM 1099 C CA . ASN A 1 136 ? 7.532 -12.061 -21.328 1.00 75.75 136 ASN A CA 1
ATOM 1100 C C . ASN A 1 136 ? 7.755 -11.303 -20.003 1.00 75.75 136 ASN A C 1
ATOM 1102 O O . ASN A 1 136 ? 8.848 -11.383 -19.448 1.00 75.75 136 ASN A O 1
ATOM 1106 N N . ILE A 1 137 ? 6.765 -10.565 -19.491 1.00 82.75 137 ILE A N 1
ATOM 1107 C CA . ILE A 1 137 ? 6.908 -9.780 -18.254 1.00 82.75 137 ILE A CA 1
ATOM 1108 C C . ILE A 1 137 ? 6.035 -10.393 -17.158 1.00 82.75 137 ILE A C 1
ATOM 1110 O O . ILE A 1 137 ? 4.831 -10.553 -17.350 1.00 82.75 137 ILE A O 1
ATOM 1114 N N . ASN A 1 138 ? 6.635 -10.739 -16.014 1.00 87.94 138 ASN A N 1
ATOM 1115 C CA . ASN A 1 138 ? 5.875 -11.154 -14.836 1.00 87.94 138 ASN A CA 1
ATOM 1116 C C . ASN A 1 138 ? 5.181 -9.935 -14.202 1.00 87.94 138 ASN A C 1
ATOM 1118 O O . ASN A 1 138 ? 5.778 -8.860 -14.111 1.00 87.94 138 ASN A O 1
ATOM 1122 N N . ILE A 1 139 ? 3.942 -10.113 -13.740 1.00 89.38 139 ILE A N 1
ATOM 1123 C CA . ILE A 1 139 ? 3.150 -9.047 -13.117 1.00 89.38 139 ILE A CA 1
ATOM 1124 C C . ILE A 1 139 ? 3.824 -8.515 -11.848 1.00 89.38 139 ILE A C 1
ATOM 1126 O O . ILE A 1 139 ? 3.931 -7.303 -11.687 1.00 89.38 139 ILE A O 1
ATOM 1130 N N . ASP A 1 140 ? 4.396 -9.401 -11.028 1.00 88.12 140 ASP A N 1
ATOM 1131 C CA . ASP A 1 140 ? 5.082 -9.013 -9.789 1.00 88.12 140 ASP A CA 1
ATOM 1132 C C . ASP A 1 140 ? 6.307 -8.125 -10.072 1.00 88.12 140 ASP A C 1
ATOM 1134 O O . ASP A 1 140 ? 6.571 -7.149 -9.369 1.00 88.12 140 ASP A O 1
ATOM 1138 N N . ASP A 1 141 ? 7.059 -8.443 -11.130 1.00 90.12 141 ASP A N 1
ATOM 1139 C CA . ASP A 1 141 ? 8.246 -7.681 -11.523 1.00 90.12 141 ASP A CA 1
ATOM 1140 C C . ASP A 1 141 ? 7.859 -6.309 -12.080 1.00 90.12 141 ASP A C 1
ATOM 1142 O O . ASP A 1 141 ? 8.496 -5.302 -11.764 1.00 90.12 141 ASP A O 1
ATOM 1146 N N . PHE A 1 142 ? 6.784 -6.254 -12.869 1.00 91.88 142 PHE A N 1
ATOM 1147 C CA . PHE A 1 142 ? 6.211 -5.009 -13.366 1.00 91.88 142 PHE A CA 1
ATOM 1148 C C . PHE A 1 142 ? 5.750 -4.096 -12.220 1.00 91.88 142 PHE A C 1
ATOM 1150 O O . PHE A 1 142 ? 6.131 -2.921 -12.174 1.00 91.88 142 PHE A O 1
ATOM 1157 N N . GLU A 1 143 ? 4.995 -4.639 -11.264 1.00 92.38 143 GLU A N 1
ATOM 1158 C CA . GLU A 1 143 ? 4.521 -3.911 -10.085 1.00 92.38 143 GLU A CA 1
ATOM 1159 C C . GLU A 1 143 ? 5.683 -3.384 -9.241 1.00 92.38 143 GLU A C 1
ATOM 1161 O O . GLU A 1 143 ? 5.685 -2.218 -8.831 1.00 92.38 143 GLU A O 1
ATOM 1166 N N . HIS A 1 144 ? 6.717 -4.207 -9.053 1.00 91.06 144 HIS A N 1
ATOM 1167 C CA . HIS A 1 144 ? 7.913 -3.816 -8.322 1.00 91.06 144 HIS A CA 1
ATOM 1168 C C . HIS A 1 144 ? 8.677 -2.681 -9.007 1.00 91.06 144 HIS A C 1
ATOM 1170 O O . HIS A 1 144 ? 9.100 -1.721 -8.352 1.00 91.06 144 HIS A O 1
ATOM 1176 N N . ILE A 1 145 ? 8.850 -2.760 -10.329 1.00 91.56 145 ILE A N 1
ATOM 1177 C CA . ILE A 1 145 ? 9.526 -1.727 -11.116 1.00 91.56 145 ILE A CA 1
ATOM 1178 C C . ILE A 1 145 ? 8.772 -0.398 -10.999 1.00 91.56 145 ILE A C 1
ATOM 1180 O O . ILE A 1 145 ? 9.384 0.618 -10.649 1.00 91.56 145 ILE A O 1
ATOM 1184 N N . ILE A 1 146 ? 7.453 -0.394 -11.219 1.00 91.62 146 ILE A N 1
ATOM 1185 C CA . ILE A 1 146 ? 6.640 0.827 -11.123 1.00 91.62 146 ILE A CA 1
ATOM 1186 C C . ILE A 1 146 ? 6.670 1.403 -9.709 1.00 91.62 146 ILE A C 1
ATOM 1188 O O . ILE A 1 146 ? 6.849 2.612 -9.545 1.00 91.62 146 ILE A O 1
ATOM 1192 N N . GLU A 1 147 ? 6.555 0.565 -8.679 1.00 91.19 147 GLU A N 1
ATOM 1193 C CA . GLU A 1 147 ? 6.636 1.009 -7.290 1.00 91.19 147 GLU A CA 1
ATOM 1194 C C . GLU A 1 147 ? 7.952 1.749 -7.014 1.00 91.19 147 GLU A C 1
ATOM 1196 O O . GLU A 1 147 ? 7.946 2.847 -6.449 1.00 91.19 147 GLU A O 1
ATOM 1201 N N . LYS A 1 148 ? 9.093 1.181 -7.425 1.00 90.69 148 LYS A N 1
ATOM 1202 C CA . LYS A 1 148 ? 10.403 1.814 -7.222 1.00 90.69 148 LYS A CA 1
ATOM 1203 C C . LYS A 1 148 ? 10.516 3.137 -7.971 1.00 90.69 148 LYS A C 1
ATOM 1205 O O . LYS A 1 148 ? 10.975 4.117 -7.381 1.00 90.69 148 LYS A O 1
ATOM 1210 N N . LEU A 1 149 ? 10.062 3.191 -9.225 1.00 90.69 149 LEU A N 1
ATOM 1211 C CA . LEU A 1 149 ? 10.048 4.426 -10.013 1.00 90.69 149 LEU A CA 1
ATOM 1212 C C . LEU A 1 149 ? 9.196 5.510 -9.341 1.00 90.69 149 LEU A C 1
ATOM 1214 O O . LEU A 1 149 ? 9.632 6.659 -9.233 1.00 90.69 149 LEU A O 1
ATOM 1218 N N . GLU A 1 150 ? 8.023 5.146 -8.827 1.00 89.38 150 GLU A N 1
ATOM 1219 C CA . GLU A 1 150 ? 7.089 6.072 -8.190 1.00 89.38 150 GLU A CA 1
ATOM 1220 C C . GLU A 1 150 ? 7.596 6.571 -6.827 1.00 89.38 150 GLU A C 1
ATOM 1222 O O . GLU A 1 150 ? 7.518 7.766 -6.523 1.00 89.38 150 GLU A O 1
ATOM 1227 N N . ILE A 1 151 ? 8.176 5.685 -6.008 1.00 86.75 151 ILE A N 1
ATOM 1228 C CA . ILE A 1 151 ? 8.775 6.047 -4.714 1.00 86.75 151 ILE A CA 1
ATOM 1229 C C . ILE A 1 151 ? 9.969 6.980 -4.910 1.00 86.75 151 ILE A C 1
ATOM 1231 O O . ILE A 1 151 ? 10.130 7.926 -4.132 1.00 86.75 151 ILE A O 1
ATOM 1235 N N . SER A 1 152 ? 10.793 6.746 -5.931 1.00 86.19 152 SER A N 1
ATOM 1236 C CA . SER A 1 152 ? 11.936 7.606 -6.239 1.00 86.19 152 SER A CA 1
ATOM 1237 C C . SER A 1 152 ? 11.535 8.923 -6.908 1.00 86.19 152 SER A C 1
ATOM 1239 O O . SER A 1 152 ? 12.261 9.905 -6.775 1.00 86.19 152 SER A O 1
ATOM 1241 N N . SER A 1 153 ? 10.365 8.988 -7.552 1.00 83.56 153 SER A N 1
ATOM 1242 C CA . SER A 1 153 ? 9.893 10.168 -8.295 1.00 83.56 153 SER A CA 1
ATOM 1243 C C . SER A 1 153 ? 8.951 11.087 -7.502 1.00 83.56 153 SER A C 1
ATOM 1245 O O . SER A 1 153 ? 8.078 11.754 -8.072 1.00 83.56 153 SER A O 1
ATOM 1247 N N . GLN A 1 154 ? 9.107 11.126 -6.171 1.00 73.19 154 GLN A N 1
ATOM 1248 C CA . GLN A 1 154 ? 8.228 11.883 -5.269 1.00 73.19 154 GLN A CA 1
ATOM 1249 C C . GLN A 1 154 ? 8.178 13.385 -5.570 1.00 73.19 154 GLN A C 1
ATOM 1251 O O . GLN A 1 154 ? 7.088 13.961 -5.495 1.00 73.19 154 GLN A O 1
ATOM 1256 N N . ASN A 1 155 ? 9.324 13.990 -5.888 1.00 70.62 155 ASN A N 1
ATOM 1257 C CA . ASN A 1 155 ? 9.452 15.425 -6.156 1.00 70.62 155 ASN A CA 1
ATOM 1258 C C . ASN A 1 155 ? 9.717 15.693 -7.644 1.00 70.62 155 ASN A C 1
ATOM 1260 O O . ASN A 1 155 ? 8.965 16.446 -8.251 1.00 70.62 155 ASN A O 1
ATOM 1264 N N . ASP A 1 156 ? 10.699 15.003 -8.234 1.00 80.06 156 ASP A N 1
ATOM 1265 C CA . ASP A 1 156 ? 11.089 15.144 -9.642 1.00 80.06 156 ASP A CA 1
ATOM 1266 C C . ASP A 1 156 ? 11.031 13.802 -10.382 1.00 80.06 156 ASP A C 1
ATOM 1268 O O . ASP A 1 156 ? 11.127 12.738 -9.770 1.00 80.06 156 ASP A O 1
ATOM 1272 N N . ILE A 1 157 ? 10.872 13.837 -11.709 1.00 83.94 157 ILE A N 1
ATOM 1273 C CA . ILE A 1 157 ? 10.920 12.635 -12.558 1.00 83.94 157 ILE A CA 1
ATOM 1274 C C . ILE A 1 157 ? 12.346 12.067 -12.537 1.00 83.94 157 ILE A C 1
ATOM 1276 O O . ILE A 1 157 ? 13.309 12.771 -12.857 1.00 83.94 157 ILE A O 1
ATOM 1280 N N . ILE A 1 158 ? 12.490 10.789 -12.177 1.00 86.06 158 ILE A N 1
ATOM 1281 C CA . ILE A 1 158 ? 13.785 10.102 -12.199 1.00 86.06 158 ILE A CA 1
ATOM 1282 C C . ILE A 1 158 ? 14.324 10.000 -13.632 1.00 86.06 158 ILE A C 1
ATOM 1284 O O . ILE A 1 158 ? 13.597 9.658 -14.549 1.00 86.06 158 ILE A O 1
ATOM 1288 N N . ARG A 1 159 ? 15.614 10.284 -13.847 1.00 87.94 159 ARG A N 1
ATOM 1289 C CA . ARG A 1 159 ? 16.253 10.119 -15.167 1.00 87.94 159 ARG A CA 1
ATOM 1290 C C . ARG A 1 159 ? 16.421 8.630 -15.510 1.00 87.94 159 ARG A C 1
ATOM 1292 O O . ARG A 1 159 ? 16.738 7.860 -14.602 1.00 87.94 159 ARG A O 1
ATOM 1299 N N . PRO A 1 160 ? 16.387 8.227 -16.796 1.00 86.62 160 PRO A N 1
ATOM 1300 C CA . PRO A 1 160 ? 16.488 6.816 -17.196 1.00 86.62 160 PRO A CA 1
ATOM 1301 C C . PRO A 1 160 ? 17.786 6.143 -16.716 1.00 86.62 160 PRO A C 1
ATOM 1303 O O . PRO A 1 160 ? 17.773 5.006 -16.261 1.00 86.62 160 PRO A O 1
ATOM 1306 N N . ARG A 1 161 ? 18.916 6.868 -16.690 1.00 87.81 161 ARG A N 1
ATOM 1307 C CA . ARG A 1 161 ? 20.181 6.349 -16.126 1.00 87.81 161 ARG A CA 1
ATOM 1308 C C . ARG A 1 161 ? 20.073 6.000 -14.638 1.00 87.81 161 ARG A C 1
ATOM 1310 O O . ARG A 1 161 ? 20.614 4.989 -14.205 1.00 87.81 161 ARG A O 1
ATOM 1317 N N . ASN A 1 162 ? 19.370 6.829 -13.869 1.00 87.50 162 ASN A N 1
ATOM 1318 C CA . ASN A 1 162 ? 19.175 6.614 -12.437 1.00 87.50 162 ASN A CA 1
ATOM 1319 C C . ASN A 1 162 ? 18.155 5.496 -12.189 1.00 87.50 162 ASN A C 1
ATOM 1321 O O . ASN A 1 162 ? 18.326 4.728 -11.249 1.00 87.50 162 ASN A O 1
ATOM 1325 N N . ALA A 1 163 ? 17.137 5.376 -13.048 1.00 87.44 163 ALA A N 1
ATOM 1326 C CA . ALA A 1 163 ? 16.175 4.278 -13.017 1.00 87.44 163 ALA A CA 1
ATOM 1327 C C . ALA A 1 163 ? 16.858 2.918 -13.238 1.00 87.44 163 ALA A C 1
ATOM 1329 O O . ALA A 1 163 ? 16.662 2.003 -12.443 1.00 87.44 163 ALA A O 1
ATOM 1330 N N . ARG A 1 164 ? 17.745 2.811 -14.238 1.00 88.62 164 ARG A N 1
ATOM 1331 C CA . ARG A 1 164 ? 18.544 1.594 -14.476 1.00 88.62 164 ARG A CA 1
ATOM 1332 C C . ARG A 1 164 ? 19.433 1.234 -13.288 1.00 88.62 164 ARG A C 1
ATOM 1334 O O . ARG A 1 164 ? 19.493 0.075 -12.903 1.00 88.62 164 ARG A O 1
ATOM 1341 N N . ALA A 1 165 ? 20.088 2.225 -12.677 1.00 88.31 165 ALA A N 1
ATOM 1342 C CA . ALA A 1 165 ? 20.909 1.997 -11.488 1.00 88.31 165 ALA A CA 1
ATOM 1343 C C . ALA A 1 165 ? 20.067 1.521 -10.288 1.00 88.31 165 ALA A C 1
ATOM 1345 O O . ALA A 1 165 ? 20.469 0.610 -9.565 1.00 88.31 165 ALA A O 1
ATOM 1346 N N . LEU A 1 166 ? 18.875 2.095 -10.098 1.00 88.69 166 LEU A N 1
ATOM 1347 C CA . LEU A 1 166 ? 17.939 1.704 -9.042 1.00 88.69 166 LEU A CA 1
ATOM 1348 C C . LEU A 1 166 ? 17.439 0.261 -9.219 1.00 88.69 166 LEU A C 1
ATOM 1350 O O . LEU A 1 166 ? 17.276 -0.464 -8.240 1.00 88.69 166 LEU A O 1
ATOM 1354 N N . LEU A 1 167 ? 17.230 -0.152 -10.468 1.00 89.12 167 LEU A N 1
ATOM 1355 C CA . LEU A 1 167 ? 16.662 -1.440 -10.862 1.00 89.12 167 LEU A CA 1
ATOM 1356 C C . LEU A 1 167 ? 17.721 -2.382 -11.449 1.00 89.12 167 LEU A C 1
ATOM 1358 O O . LEU A 1 167 ? 17.428 -3.172 -12.338 1.00 89.12 167 LEU A O 1
ATOM 1362 N N . SER A 1 168 ? 18.942 -2.354 -10.904 1.00 86.31 168 SER A N 1
ATOM 1363 C CA . SER A 1 168 ? 20.090 -3.145 -11.392 1.00 86.31 168 SER A CA 1
ATOM 1364 C C . SER A 1 168 ? 19.884 -4.672 -11.381 1.00 86.31 168 SER A C 1
ATOM 1366 O O . SER A 1 168 ? 20.728 -5.406 -11.882 1.00 86.31 168 SER A O 1
ATOM 1368 N N . ARG A 1 169 ? 18.801 -5.167 -10.765 1.00 87.56 169 ARG A N 1
ATOM 1369 C CA . ARG A 1 169 ? 18.437 -6.593 -10.740 1.00 87.56 169 ARG A CA 1
ATOM 1370 C C . ARG A 1 169 ? 17.696 -7.055 -11.999 1.00 87.56 169 ARG A C 1
ATOM 1372 O O . ARG A 1 169 ? 17.626 -8.256 -12.227 1.00 87.56 169 ARG A O 1
ATOM 1379 N N . TYR A 1 170 ? 17.138 -6.126 -12.769 1.00 87.31 170 TYR A N 1
ATOM 1380 C CA . TYR A 1 170 ? 16.324 -6.400 -13.949 1.00 87.31 170 TYR A CA 1
ATOM 1381 C C . TYR A 1 170 ? 17.105 -6.113 -15.232 1.00 87.31 170 TYR A C 1
ATOM 1383 O O . TYR A 1 170 ? 18.076 -5.354 -15.219 1.00 87.31 170 TYR A O 1
ATOM 1391 N N . ASP A 1 171 ? 16.669 -6.702 -16.347 1.00 88.06 171 ASP A N 1
ATOM 1392 C CA . ASP A 1 171 ? 17.235 -6.381 -17.656 1.00 88.06 171 ASP A CA 1
ATOM 1393 C C . ASP A 1 171 ? 16.976 -4.912 -18.020 1.00 88.06 171 ASP A C 1
ATOM 1395 O O . ASP A 1 171 ? 15.886 -4.377 -17.800 1.00 88.06 171 ASP A O 1
ATOM 1399 N N . PHE A 1 172 ? 17.978 -4.250 -18.601 1.00 86.06 172 PHE A N 1
ATOM 1400 C CA . PHE A 1 172 ? 17.866 -2.835 -18.943 1.00 86.06 172 PHE A CA 1
ATOM 1401 C C . PHE A 1 172 ? 16.811 -2.583 -20.024 1.00 86.06 172 PHE A C 1
ATOM 1403 O O . PHE A 1 172 ? 16.156 -1.546 -19.961 1.00 86.06 172 PHE A O 1
ATOM 1410 N N . GLY A 1 173 ? 16.608 -3.523 -20.958 1.00 86.00 173 GLY A N 1
ATOM 1411 C CA . GLY A 1 173 ? 15.553 -3.423 -21.971 1.00 86.00 173 GLY A CA 1
ATOM 1412 C C . GLY A 1 173 ? 14.160 -3.419 -21.343 1.00 86.00 173 GLY A C 1
ATOM 1413 O O . GLY A 1 173 ? 13.353 -2.541 -21.637 1.00 86.00 173 GLY A O 1
ATOM 1414 N N . LEU A 1 174 ? 13.921 -4.328 -20.392 1.00 89.25 174 LEU A N 1
ATOM 1415 C CA . LEU A 1 174 ? 12.675 -4.381 -19.625 1.00 89.25 174 LEU A CA 1
ATOM 1416 C C . LEU A 1 174 ? 12.426 -3.092 -18.829 1.00 89.25 174 LEU A C 1
ATOM 1418 O O . LEU A 1 174 ? 11.318 -2.557 -18.837 1.00 89.25 174 LEU A O 1
ATOM 1422 N N . VAL A 1 175 ? 13.450 -2.594 -18.129 1.00 90.25 175 VAL A N 1
ATOM 1423 C CA . VAL A 1 175 ? 13.331 -1.374 -17.317 1.00 90.25 175 VAL A CA 1
ATOM 1424 C C . VAL A 1 175 ? 13.023 -0.162 -18.192 1.00 90.25 175 VAL A C 1
ATOM 1426 O O . VAL A 1 175 ? 12.187 0.647 -17.803 1.00 90.25 175 VAL A O 1
ATOM 1429 N N . ASP A 1 176 ? 13.666 -0.037 -19.355 1.00 90.19 176 ASP A N 1
ATOM 1430 C CA . ASP A 1 176 ? 13.403 1.054 -20.298 1.00 90.19 176 ASP A CA 1
ATOM 1431 C C . ASP A 1 176 ? 11.960 0.998 -20.832 1.00 90.19 176 ASP A C 1
ATOM 1433 O O . ASP A 1 176 ? 11.254 2.005 -20.813 1.00 90.19 176 ASP A O 1
ATOM 1437 N N . ASP A 1 177 ? 11.493 -0.191 -21.217 1.00 89.88 177 ASP A N 1
ATOM 1438 C CA . ASP A 1 177 ? 10.132 -0.421 -21.712 1.00 89.88 177 ASP A CA 1
ATOM 1439 C C . ASP A 1 177 ? 9.050 -0.039 -20.689 1.00 89.88 177 ASP A C 1
ATOM 1441 O O . ASP A 1 177 ? 8.071 0.642 -21.017 1.00 89.88 177 ASP A O 1
ATOM 1445 N N . VAL A 1 178 ? 9.219 -0.472 -19.434 1.00 91.81 178 VAL A N 1
ATOM 1446 C CA . VAL A 1 178 ? 8.293 -0.138 -18.342 1.00 91.81 178 VAL A CA 1
ATOM 1447 C C . VAL A 1 178 ? 8.411 1.339 -17.963 1.00 91.81 178 VAL A C 1
ATOM 1449 O O . VAL A 1 178 ? 7.409 1.969 -17.633 1.00 91.81 178 VAL A O 1
ATOM 1452 N N . TYR A 1 179 ? 9.611 1.919 -18.031 1.00 91.75 179 TYR A N 1
ATOM 1453 C CA . TYR A 1 179 ? 9.839 3.332 -17.742 1.00 91.75 179 TYR A CA 1
ATOM 1454 C C . TYR A 1 179 ? 9.102 4.248 -18.731 1.00 91.75 179 TYR A C 1
ATOM 1456 O O . TYR A 1 179 ? 8.448 5.203 -18.302 1.00 91.75 179 TYR A O 1
ATOM 1464 N N . ASP A 1 180 ? 9.146 3.941 -20.030 1.00 92.06 180 ASP A N 1
ATOM 1465 C CA . ASP A 1 180 ? 8.423 4.697 -21.059 1.00 92.06 180 ASP A CA 1
ATOM 1466 C C . ASP A 1 180 ? 6.903 4.598 -20.865 1.00 92.06 180 ASP A C 1
ATOM 1468 O O . ASP A 1 180 ? 6.190 5.610 -20.916 1.00 92.06 180 ASP A O 1
ATOM 1472 N N . TYR A 1 181 ? 6.407 3.395 -20.557 1.00 91.94 181 TYR A N 1
ATOM 1473 C CA . TYR A 1 181 ? 5.001 3.174 -20.222 1.00 91.94 181 TYR A CA 1
ATOM 1474 C C . TYR A 1 181 ? 4.573 3.962 -18.971 1.00 91.94 181 TYR A C 1
ATOM 1476 O O . TYR A 1 181 ? 3.580 4.696 -18.995 1.00 91.94 181 TYR A O 1
ATOM 1484 N N . TRP A 1 182 ? 5.354 3.881 -17.890 1.00 91.75 182 TRP A N 1
ATOM 1485 C CA . TRP A 1 182 ? 5.113 4.611 -16.644 1.00 91.75 182 TRP A CA 1
ATOM 1486 C C . TRP A 1 182 ? 5.063 6.127 -16.875 1.00 91.75 182 TRP A C 1
ATOM 1488 O O . TRP A 1 182 ? 4.171 6.808 -16.357 1.00 91.75 182 TRP A O 1
ATOM 1498 N N . LEU A 1 183 ? 5.966 6.667 -17.700 1.00 90.44 183 LEU A N 1
ATOM 1499 C CA . LEU A 1 183 ? 5.993 8.090 -18.034 1.00 90.44 183 LEU A CA 1
ATOM 1500 C C . LEU A 1 183 ? 4.714 8.523 -18.768 1.00 90.44 183 LEU A C 1
ATOM 1502 O O . LEU A 1 183 ? 4.113 9.545 -18.416 1.00 90.44 183 LEU A O 1
ATOM 1506 N N . GLN A 1 184 ? 4.259 7.725 -19.739 1.00 90.00 184 GLN A N 1
ATOM 1507 C CA . GLN A 1 184 ? 3.003 7.962 -20.453 1.00 90.00 184 GLN A CA 1
ATOM 1508 C C . GLN A 1 184 ? 1.802 7.914 -19.498 1.00 90.00 184 GLN A C 1
ATOM 1510 O O . GLN A 1 184 ? 0.946 8.806 -19.525 1.00 90.00 184 GLN A O 1
ATOM 1515 N N . LYS A 1 185 ? 1.748 6.908 -18.618 1.00 88.25 185 LYS A N 1
ATOM 1516 C CA . LYS A 1 185 ? 0.672 6.740 -17.632 1.00 88.25 185 LYS A CA 1
ATOM 1517 C C . LYS A 1 185 ? 0.607 7.929 -16.673 1.00 88.25 185 LYS A C 1
ATOM 1519 O O . LYS A 1 185 ? -0.466 8.485 -16.431 1.00 88.25 185 LYS A O 1
ATOM 1524 N N . ARG A 1 186 ? 1.762 8.418 -16.215 1.00 86.50 186 ARG A N 1
ATOM 1525 C CA . ARG A 1 186 ? 1.865 9.610 -15.362 1.00 86.50 186 ARG A CA 1
ATOM 1526 C C . ARG A 1 186 ? 1.402 10.886 -16.071 1.00 86.50 186 ARG A C 1
ATOM 1528 O O . ARG A 1 186 ? 0.725 11.713 -15.459 1.00 86.50 186 ARG A O 1
ATOM 1535 N N . GLN A 1 187 ? 1.708 11.043 -17.360 1.00 86.00 187 GLN A N 1
ATOM 1536 C CA . GLN A 1 187 ? 1.250 12.184 -18.160 1.00 86.00 187 GLN A CA 1
ATOM 1537 C C . GLN A 1 187 ? -0.273 12.173 -18.363 1.00 86.00 187 GLN A C 1
ATOM 1539 O O . GLN A 1 187 ? -0.920 13.220 -18.242 1.00 86.00 187 GLN A O 1
ATOM 1544 N N . LYS A 1 188 ? -0.861 10.998 -18.625 1.00 85.31 188 LYS A N 1
ATOM 1545 C CA . LYS A 1 188 ? -2.320 10.821 -18.705 1.00 85.31 188 LYS A CA 1
ATOM 1546 C C . LYS A 1 188 ? -2.989 11.162 -17.369 1.00 85.31 188 LYS A C 1
ATOM 1548 O O . LYS A 1 188 ? -3.948 11.933 -17.352 1.00 85.31 188 LYS A O 1
ATOM 1553 N N . ALA A 1 189 ? -2.446 10.658 -16.258 1.00 81.56 189 ALA A N 1
ATOM 1554 C CA . ALA A 1 189 ? -2.949 10.937 -14.912 1.00 81.56 189 ALA A CA 1
ATOM 1555 C C . ALA A 1 189 ? -2.898 12.438 -14.572 1.00 81.56 189 ALA A C 1
ATOM 1557 O O . ALA A 1 189 ? -3.879 12.998 -14.084 1.00 81.56 189 ALA A O 1
ATOM 1558 N N . ALA A 1 190 ? -1.801 13.121 -14.916 1.00 78.56 190 ALA A N 1
ATOM 1559 C CA . ALA A 1 190 ? -1.659 14.565 -14.721 1.00 78.56 190 ALA A CA 1
ATOM 1560 C C . ALA A 1 190 ? -2.627 15.395 -15.588 1.00 78.56 190 ALA A C 1
ATOM 1562 O O . ALA A 1 190 ? -3.077 16.459 -15.166 1.00 78.56 190 ALA A O 1
ATOM 1563 N N . SER A 1 191 ? -2.962 14.910 -16.787 1.00 77.44 191 SER A N 1
ATOM 1564 C CA . SER A 1 191 ? -3.848 15.600 -17.738 1.00 77.44 191 SER A CA 1
ATOM 1565 C C . SER A 1 191 ? -5.341 15.372 -17.452 1.00 77.44 191 SER A C 1
ATOM 1567 O O . SER A 1 191 ? -6.203 16.036 -18.036 1.00 77.44 191 SER A O 1
ATOM 1569 N N . SER A 1 192 ? -5.675 14.439 -16.554 1.00 75.00 192 SER A N 1
ATOM 1570 C CA . SER A 1 192 ? -7.056 14.114 -16.201 1.00 75.00 192 SER A CA 1
ATOM 1571 C C . SER A 1 192 ? -7.704 15.230 -15.377 1.00 75.00 192 SER A C 1
ATOM 1573 O O . SER A 1 192 ? -7.354 15.476 -14.224 1.00 75.00 192 SER A O 1
ATOM 1575 N N . LYS A 1 193 ? -8.731 15.879 -15.943 1.00 61.66 193 LYS A N 1
ATOM 1576 C CA . LYS A 1 193 ? -9.502 16.944 -15.269 1.00 61.66 193 LYS A CA 1
ATOM 1577 C C . LYS A 1 193 ? -10.283 16.463 -14.039 1.00 61.66 193 LYS A C 1
ATOM 1579 O O . LYS A 1 193 ? -10.653 17.287 -13.210 1.00 61.66 193 LYS A O 1
ATOM 1584 N N . LYS A 1 194 ? -10.577 15.160 -13.935 1.00 60.31 194 LYS A N 1
ATOM 1585 C CA . LYS A 1 194 ? -11.393 14.598 -12.841 1.00 60.31 194 LYS A CA 1
ATOM 1586 C C . LYS A 1 194 ? -10.590 14.437 -11.549 1.00 60.31 194 LYS A C 1
ATOM 1588 O O . LYS A 1 194 ? -11.122 14.704 -10.478 1.00 60.31 194 LYS A O 1
ATOM 1593 N N . HIS A 1 195 ? -9.314 14.064 -11.659 1.00 55.38 195 HIS A N 1
ATOM 1594 C CA . HIS A 1 195 ? -8.396 13.913 -10.531 1.00 55.38 195 HIS A CA 1
ATOM 1595 C C . HIS A 1 195 ? -6.975 14.282 -10.985 1.00 55.38 195 HIS A C 1
ATOM 1597 O O . HIS A 1 195 ? -6.272 13.415 -11.501 1.00 55.38 195 HIS A O 1
ATOM 1603 N N . PRO A 1 196 ? -6.534 15.544 -10.818 1.00 56.31 196 PRO A N 1
ATOM 1604 C CA . PRO A 1 196 ? -5.167 15.951 -11.126 1.00 56.31 196 PRO A CA 1
ATOM 1605 C C . PRO A 1 196 ? -4.220 15.413 -10.045 1.00 56.31 196 PRO A C 1
ATOM 1607 O O . PRO A 1 196 ? -3.757 16.129 -9.157 1.00 56.31 196 PRO A O 1
ATOM 1610 N N . CYS A 1 197 ? -3.972 14.108 -10.092 1.00 58.00 197 CYS A N 1
ATOM 1611 C CA . CYS A 1 197 ? -3.008 13.417 -9.258 1.00 58.00 197 CYS A CA 1
ATOM 1612 C C . CYS A 1 197 ? -1.843 13.003 -10.162 1.00 58.00 197 CYS A C 1
ATOM 1614 O O . CYS A 1 197 ? -1.959 12.026 -10.894 1.00 58.00 197 CYS A O 1
ATOM 1616 N N . PRO A 1 198 ? -0.695 13.703 -10.119 1.00 65.56 198 PRO A N 1
ATOM 1617 C CA . PRO A 1 198 ? 0.485 13.334 -10.906 1.00 65.56 198 PRO A CA 1
ATOM 1618 C C . PRO A 1 198 ? 1.194 12.081 -10.357 1.00 65.56 198 PRO A C 1
ATOM 1620 O O . PRO A 1 198 ? 2.357 11.846 -10.683 1.00 65.56 198 PRO A O 1
ATOM 1623 N N . ARG A 1 199 ? 0.541 11.331 -9.462 1.00 73.38 199 ARG A N 1
ATOM 1624 C CA . ARG A 1 199 ? 1.075 10.158 -8.775 1.00 73.38 199 ARG A CA 1
ATOM 1625 C C . ARG A 1 199 ? 0.154 8.974 -9.009 1.00 73.38 199 ARG A C 1
ATOM 1627 O O . ARG A 1 199 ? -1.059 9.125 -8.876 1.00 73.38 199 ARG A O 1
ATOM 1634 N N . LEU A 1 200 ? 0.744 7.827 -9.318 1.00 80.38 200 LEU A N 1
ATOM 1635 C CA . LEU A 1 200 ? 0.010 6.585 -9.570 1.00 80.38 200 LEU A CA 1
ATOM 1636 C C . LEU A 1 200 ? -0.354 5.867 -8.265 1.00 80.38 200 LEU A C 1
ATOM 1638 O O . LEU A 1 200 ? -1.393 5.223 -8.177 1.00 80.38 200 LEU A O 1
ATOM 1642 N N . LEU A 1 201 ? 0.462 6.035 -7.220 1.00 81.62 201 LEU A N 1
ATOM 1643 C CA . LEU A 1 201 ? 0.178 5.491 -5.895 1.00 81.62 201 LEU A CA 1
ATOM 1644 C C . LEU A 1 201 ? -0.752 6.424 -5.113 1.00 81.62 201 LEU A C 1
ATOM 1646 O O . LEU A 1 201 ? -0.369 7.536 -4.724 1.00 81.62 201 LEU A O 1
ATOM 1650 N N . SER A 1 202 ? -1.967 5.946 -4.833 1.00 76.50 202 SER A N 1
ATOM 1651 C CA . SER A 1 202 ? -2.920 6.648 -3.976 1.00 76.50 202 SER A CA 1
ATOM 1652 C C . SER A 1 202 ? -2.367 6.774 -2.557 1.00 76.50 202 SER A C 1
ATOM 1654 O O . SER A 1 202 ? -1.949 5.786 -1.954 1.00 76.50 202 SER A O 1
ATOM 1656 N N . LYS A 1 203 ? -2.390 7.985 -1.998 1.00 75.88 203 LYS A N 1
ATOM 1657 C CA . LYS A 1 203 ? -1.979 8.242 -0.615 1.00 75.88 203 LYS A CA 1
ATOM 1658 C C . LYS A 1 203 ? -3.145 8.814 0.167 1.00 75.88 203 LYS A C 1
ATOM 1660 O O . LYS A 1 203 ? -3.840 9.707 -0.308 1.00 75.88 203 LYS A O 1
ATOM 1665 N N . ILE A 1 204 ? -3.318 8.317 1.385 1.00 77.75 204 ILE A N 1
ATOM 1666 C CA . ILE A 1 204 ? -4.260 8.895 2.339 1.00 77.75 204 ILE A CA 1
ATOM 1667 C C . ILE A 1 204 ? -3.744 10.281 2.728 1.00 77.75 204 ILE A C 1
ATOM 1669 O O . ILE A 1 204 ? -2.560 10.446 3.037 1.00 77.75 204 ILE A O 1
ATOM 1673 N N . TYR A 1 205 ? -4.627 11.277 2.717 1.00 73.44 205 TYR A N 1
ATOM 1674 C CA . TYR A 1 205 ? -4.275 12.617 3.165 1.00 73.44 205 TYR A CA 1
ATOM 1675 C C . TYR A 1 205 ? -4.054 12.601 4.680 1.00 73.44 205 TYR A C 1
ATOM 1677 O O . TYR A 1 205 ? -4.972 12.364 5.463 1.00 73.44 205 TYR A O 1
ATOM 1685 N N . SER A 1 206 ? -2.818 12.859 5.095 1.00 70.44 206 SER A N 1
ATOM 1686 C CA . SER A 1 206 ? -2.447 13.078 6.494 1.00 70.44 206 SER A CA 1
ATOM 1687 C C . SER A 1 206 ? -2.094 14.546 6.731 1.00 70.44 206 SER A C 1
ATOM 1689 O O . SER A 1 206 ? -1.746 15.274 5.796 1.00 70.44 206 SER A O 1
ATOM 1691 N N . GLU A 1 207 ? -2.135 14.996 7.985 1.00 64.31 207 GLU A N 1
ATOM 1692 C CA . GLU A 1 207 ? -1.750 16.367 8.365 1.00 64.31 207 GLU A CA 1
ATOM 1693 C C . GLU A 1 207 ? -0.330 16.730 7.881 1.00 64.31 207 GLU A C 1
ATOM 1695 O O . GLU A 1 207 ? -0.100 17.811 7.344 1.00 64.31 207 GLU A O 1
ATOM 1700 N N . ILE A 1 208 ? 0.602 15.773 7.960 1.00 61.22 208 ILE A N 1
ATOM 1701 C CA . ILE A 1 208 ? 2.004 15.936 7.558 1.00 61.22 208 ILE A CA 1
ATOM 1702 C C . ILE A 1 208 ? 2.118 16.034 6.033 1.00 61.22 208 ILE A C 1
ATOM 1704 O O . ILE A 1 208 ? 2.898 16.839 5.529 1.00 61.22 208 ILE A O 1
ATOM 1708 N N . SER A 1 209 ? 1.308 15.283 5.279 1.00 55.75 209 SER A N 1
ATOM 1709 C CA . SER A 1 209 ? 1.309 15.355 3.809 1.00 55.75 209 SER A CA 1
ATOM 1710 C C . SER A 1 209 ? 0.842 16.713 3.266 1.00 55.75 209 SER A C 1
ATOM 1712 O O . SER A 1 209 ? 1.240 17.102 2.171 1.00 55.75 209 SER A O 1
ATOM 1714 N N . ASN A 1 210 ? 0.064 17.463 4.057 1.00 50.53 210 ASN A N 1
ATOM 1715 C CA . ASN A 1 210 ? -0.369 18.824 3.739 1.00 50.53 210 ASN A CA 1
ATOM 1716 C C . ASN A 1 210 ? 0.601 19.907 4.247 1.00 50.53 210 ASN A C 1
ATOM 1718 O O . ASN A 1 210 ? 0.434 21.072 3.894 1.00 50.53 210 ASN A O 1
ATOM 1722 N N . SER A 1 211 ? 1.643 19.560 5.016 1.00 44.81 211 SER A N 1
ATOM 1723 C CA . SER A 1 211 ? 2.568 20.538 5.620 1.00 44.81 211 SER A CA 1
ATOM 1724 C C . SER A 1 211 ? 3.419 21.343 4.618 1.00 44.81 211 SER A C 1
ATOM 1726 O O . SER A 1 211 ? 4.060 22.319 5.009 1.00 44.81 211 SER A O 1
ATOM 1728 N N . SER A 1 212 ? 3.388 21.009 3.319 1.00 44.00 212 SER A N 1
ATOM 1729 C CA . SER A 1 212 ? 3.918 21.880 2.254 1.00 44.00 212 SER A CA 1
ATOM 1730 C C . SER A 1 212 ? 3.062 23.135 2.016 1.00 44.00 212 SER A C 1
ATOM 1732 O O . SER A 1 212 ? 3.496 24.035 1.301 1.00 44.00 212 SER A O 1
ATOM 1734 N N . ARG A 1 213 ? 1.857 23.225 2.591 1.00 47.03 213 ARG A N 1
ATOM 1735 C CA . ARG A 1 213 ? 1.014 24.427 2.591 1.00 47.03 213 ARG A CA 1
ATOM 1736 C C . ARG A 1 213 ? 0.818 24.865 4.037 1.00 47.03 213 ARG A C 1
ATOM 1738 O O . ARG A 1 213 ? -0.172 24.527 4.675 1.00 47.03 213 ARG A O 1
ATOM 1745 N N . ARG A 1 214 ? 1.826 25.562 4.563 1.00 43.16 214 ARG A N 1
ATOM 1746 C CA . ARG A 1 214 ? 1.948 25.943 5.979 1.00 43.16 214 ARG A CA 1
ATOM 1747 C C . ARG A 1 214 ? 0.880 26.915 6.505 1.00 43.16 214 ARG A C 1
ATOM 1749 O O . ARG A 1 214 ? 0.873 27.133 7.705 1.00 43.16 214 ARG A O 1
ATOM 1756 N N . ASP A 1 215 ? -0.031 27.437 5.682 1.00 40.56 215 ASP A N 1
ATOM 1757 C CA . ASP A 1 215 ? -0.800 28.641 6.046 1.00 40.56 215 ASP A CA 1
ATOM 1758 C C . ASP A 1 215 ? -2.312 28.587 5.792 1.00 40.56 215 ASP A C 1
ATOM 1760 O O . ASP A 1 215 ? -2.932 29.618 5.553 1.00 40.56 215 ASP A O 1
ATOM 1764 N N . ASP A 1 216 ? -2.962 27.424 5.877 1.00 44.94 216 ASP A N 1
ATOM 1765 C CA . ASP A 1 216 ? -4.427 27.407 5.798 1.00 44.94 216 ASP A CA 1
ATOM 1766 C C . ASP A 1 216 ? -5.071 26.769 7.032 1.00 44.94 216 ASP A C 1
ATOM 1768 O O . ASP A 1 216 ? -5.130 25.547 7.206 1.00 44.94 216 ASP A O 1
ATOM 1772 N N . SER A 1 217 ? -5.666 27.641 7.850 1.00 52.78 217 SER A N 1
ATOM 1773 C CA . SER A 1 217 ? -6.664 27.339 8.887 1.00 52.78 217 SER A CA 1
ATOM 1774 C C . SER A 1 217 ? -7.823 26.457 8.366 1.00 52.78 217 SER A C 1
ATOM 1776 O O . SER A 1 217 ? -8.531 25.831 9.147 1.00 52.78 217 SER A O 1
ATOM 1778 N N . LYS A 1 218 ? -7.957 26.315 7.038 1.00 52.97 218 LYS A N 1
ATOM 1779 C CA . LYS A 1 218 ? -8.877 25.409 6.329 1.00 52.97 218 LYS A CA 1
ATOM 1780 C C . LYS A 1 218 ? -8.462 23.930 6.330 1.00 52.97 218 LYS A C 1
ATOM 1782 O O . LYS A 1 218 ? -9.268 23.077 5.965 1.00 52.97 218 LYS A O 1
ATOM 1787 N N . SER A 1 219 ? -7.232 23.594 6.732 1.00 53.25 219 SER A N 1
ATOM 1788 C CA . SER A 1 219 ? -6.773 22.196 6.835 1.00 53.25 219 SER A CA 1
ATOM 1789 C C . SER A 1 219 ? -7.496 21.407 7.933 1.00 53.25 219 SER A C 1
ATOM 1791 O O . SER A 1 219 ? -7.512 20.182 7.901 1.00 53.25 219 SER A O 1
ATOM 1793 N N . ILE A 1 220 ? -8.155 22.078 8.879 1.00 56.38 220 ILE A N 1
ATOM 1794 C CA . ILE A 1 220 ? -8.983 21.414 9.892 1.00 56.38 220 ILE A CA 1
ATOM 1795 C C . ILE A 1 220 ? -10.276 20.854 9.282 1.00 56.38 220 ILE A C 1
ATOM 1797 O O . ILE A 1 220 ? -10.709 19.784 9.697 1.00 56.38 220 ILE A O 1
ATOM 1801 N N . THR A 1 221 ? -10.812 21.488 8.234 1.00 64.81 221 THR A N 1
ATOM 1802 C CA . THR A 1 221 ? -12.142 21.203 7.668 1.00 64.81 221 THR A CA 1
ATOM 1803 C C . THR A 1 221 ? -12.153 20.133 6.571 1.00 64.81 221 THR A C 1
ATOM 1805 O O . THR A 1 221 ? -13.226 19.719 6.144 1.00 64.81 221 THR A O 1
ATOM 1808 N N . ASN A 1 222 ? -11.000 19.678 6.067 1.00 71.00 222 ASN A N 1
ATOM 1809 C CA . ASN A 1 222 ? -10.991 18.675 4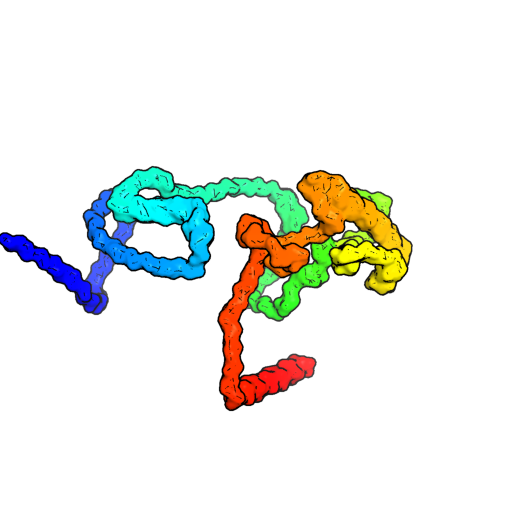.997 1.00 71.00 222 ASN A CA 1
ATOM 1810 C C . ASN A 1 222 ? -11.420 17.292 5.544 1.00 71.00 222 ASN A C 1
ATOM 1812 O O . ASN A 1 222 ? -10.661 16.699 6.318 1.00 71.00 222 ASN A O 1
ATOM 1816 N N . PRO A 1 223 ? -12.576 16.742 5.112 1.00 77.19 223 PRO A N 1
ATOM 1817 C CA . PRO A 1 223 ? -13.098 15.474 5.626 1.00 77.19 223 PRO A CA 1
ATOM 1818 C C . PRO A 1 223 ? -12.250 14.257 5.225 1.00 77.19 223 PRO A C 1
ATOM 1820 O O . PRO A 1 223 ? -12.413 13.187 5.801 1.00 77.19 223 PRO A O 1
ATOM 1823 N N . TYR A 1 224 ? -11.332 14.402 4.262 1.00 79.62 224 TYR A N 1
ATOM 1824 C CA . TYR A 1 224 ? -10.441 13.327 3.817 1.00 79.62 224 TYR A CA 1
ATOM 1825 C C . TYR A 1 224 ? -9.133 13.230 4.615 1.00 79.62 224 TYR A C 1
ATOM 1827 O O . TYR A 1 224 ? -8.319 12.352 4.330 1.00 79.62 224 TYR A O 1
ATOM 1835 N N . ILE A 1 225 ? -8.899 14.115 5.594 1.00 77.69 225 ILE A N 1
ATOM 1836 C CA . ILE A 1 225 ? -7.713 14.034 6.455 1.00 77.69 225 ILE A CA 1
ATOM 1837 C C . ILE A 1 225 ? -7.947 13.011 7.563 1.00 77.69 225 ILE A C 1
ATOM 1839 O O . ILE A 1 225 ? -8.778 13.217 8.446 1.00 77.69 225 ILE A O 1
ATOM 1843 N N . ALA A 1 226 ? -7.152 11.944 7.552 1.00 77.81 226 ALA A N 1
ATOM 1844 C CA . ALA A 1 226 ? -7.211 10.865 8.531 1.00 77.81 226 ALA A CA 1
ATOM 1845 C C . ALA A 1 226 ? -5.914 10.759 9.355 1.00 77.81 226 ALA A C 1
ATOM 1847 O O . ALA A 1 226 ? -4.886 11.348 9.016 1.00 77.81 226 ALA A O 1
ATOM 1848 N N . PHE A 1 227 ? -5.969 9.983 10.445 1.00 77.94 227 PHE A N 1
ATOM 1849 C CA . PHE A 1 227 ? -4.814 9.613 11.281 1.00 77.94 227 PHE A CA 1
ATOM 1850 C C . PHE A 1 227 ? -4.011 10.796 11.858 1.00 77.94 227 PHE A C 1
ATOM 1852 O O . PHE A 1 227 ? -2.779 10.778 11.861 1.00 77.94 227 PHE A O 1
ATOM 1859 N N . ARG A 1 228 ? -4.701 11.827 12.363 1.00 74.88 228 ARG A N 1
ATOM 1860 C CA . ARG A 1 228 ? -4.064 12.968 13.048 1.00 74.88 228 ARG A CA 1
ATOM 1861 C C . ARG A 1 228 ? -3.248 12.485 14.248 1.00 74.88 228 ARG A C 1
ATOM 1863 O O . ARG A 1 228 ? -3.773 11.767 15.103 1.00 74.88 228 ARG A O 1
ATOM 1870 N N . ARG A 1 229 ? -1.979 12.883 14.339 1.00 72.25 229 ARG A N 1
ATOM 1871 C CA . ARG A 1 229 ? -1.096 12.517 15.449 1.00 72.25 229 ARG A CA 1
ATOM 1872 C C . ARG A 1 229 ? -1.141 13.626 16.485 1.00 72.25 229 ARG A C 1
ATOM 1874 O O . ARG A 1 229 ? -0.376 14.583 16.447 1.00 72.25 229 ARG A O 1
ATOM 1881 N N . ARG A 1 230 ? -2.024 13.468 17.467 1.00 69.88 230 ARG A N 1
ATOM 1882 C CA . ARG A 1 230 ? -1.969 14.285 18.679 1.00 69.88 230 ARG A CA 1
ATOM 1883 C C . ARG A 1 230 ? -0.775 13.791 19.484 1.00 69.88 230 ARG A C 1
ATOM 1885 O O . ARG A 1 230 ? -0.760 12.645 19.923 1.00 69.88 230 ARG A O 1
ATOM 1892 N N . LEU A 1 231 ? 0.265 14.611 19.604 1.00 62.06 231 LEU A N 1
ATOM 1893 C CA . LEU A 1 231 ? 1.325 14.323 20.559 1.00 62.06 231 LEU A CA 1
ATOM 1894 C C . LEU A 1 231 ? 0.680 14.359 21.944 1.00 62.06 231 LEU A C 1
ATOM 1896 O O . LEU A 1 231 ? 0.312 15.431 22.429 1.00 62.06 231 LEU A O 1
ATOM 1900 N N . ASP A 1 232 ? 0.519 13.190 22.564 1.00 65.56 232 ASP A N 1
ATOM 1901 C CA . ASP A 1 232 ? 0.267 13.124 23.997 1.00 65.56 232 ASP A CA 1
ATOM 1902 C C . ASP A 1 232 ? 1.346 13.948 24.698 1.00 65.56 232 ASP A C 1
ATOM 1904 O O . ASP A 1 232 ? 2.502 13.971 24.260 1.00 65.56 232 ASP A O 1
ATOM 1908 N N . LYS A 1 233 ? 0.935 14.678 25.744 1.00 62.81 233 LYS A N 1
ATOM 1909 C CA . LYS A 1 233 ? 1.786 15.606 26.502 1.00 62.81 233 LYS A CA 1
ATOM 1910 C C . LYS A 1 233 ? 3.195 15.040 26.612 1.00 62.81 233 LYS A C 1
ATOM 1912 O O . LYS A 1 233 ? 3.379 13.983 27.209 1.00 62.81 233 LYS A O 1
ATOM 1917 N N . VAL A 1 234 ? 4.166 15.748 26.035 1.00 61.47 234 VAL A N 1
ATOM 1918 C CA . VAL A 1 234 ? 5.575 15.355 26.081 1.00 61.47 234 VAL A CA 1
ATOM 1919 C C . VAL A 1 234 ? 5.933 15.094 27.539 1.00 61.47 234 VAL A C 1
ATOM 1921 O O . VAL A 1 234 ? 5.931 16.012 28.363 1.00 61.47 234 VAL A O 1
ATOM 1924 N N . GLN A 1 235 ? 6.176 13.828 27.874 1.00 65.81 235 GLN A N 1
ATOM 1925 C CA . GLN A 1 235 ? 6.577 13.461 29.221 1.00 65.81 235 GLN A CA 1
ATOM 1926 C C . GLN A 1 235 ? 7.947 14.099 29.471 1.00 65.81 235 GLN A C 1
ATOM 1928 O O . GLN A 1 235 ? 8.902 13.861 28.729 1.00 65.81 235 GLN A O 1
ATOM 1933 N N . THR A 1 236 ? 8.047 14.934 30.499 1.00 72.62 236 THR A N 1
ATOM 1934 C CA . THR A 1 236 ? 9.324 15.512 30.923 1.00 72.62 236 THR A CA 1
ATOM 1935 C C . THR A 1 236 ? 10.272 14.419 31.430 1.00 72.62 236 THR A C 1
ATOM 1937 O O . THR A 1 236 ? 9.848 13.301 31.745 1.00 72.62 236 THR A O 1
ATOM 1940 N N . ARG A 1 237 ? 11.579 14.728 31.475 1.00 68.31 237 ARG A N 1
ATOM 1941 C CA . ARG A 1 237 ? 12.630 13.779 31.883 1.00 68.31 237 ARG A CA 1
ATOM 1942 C C . ARG A 1 237 ? 12.282 13.081 33.198 1.00 68.31 237 ARG A C 1
ATOM 1944 O O . ARG A 1 237 ? 11.841 13.711 34.160 1.00 68.31 237 ARG A O 1
ATOM 1951 N N . LYS A 1 238 ? 12.535 11.773 33.242 1.00 70.88 238 LYS A N 1
ATOM 1952 C CA . LYS A 1 238 ? 12.434 10.987 34.473 1.00 70.88 238 LYS A CA 1
ATOM 1953 C C . LYS A 1 238 ? 13.645 11.307 35.355 1.00 70.88 238 LYS A C 1
ATOM 1955 O O . LYS A 1 238 ? 14.671 11.794 34.890 1.00 70.88 238 LYS A O 1
ATOM 1960 N N . LYS A 1 239 ? 13.544 11.043 36.657 1.00 80.38 239 LYS A N 1
ATOM 1961 C CA . LYS A 1 239 ? 14.681 11.199 37.577 1.00 80.38 239 LYS A CA 1
ATOM 1962 C C . LYS A 1 239 ? 15.834 10.292 37.118 1.00 80.38 239 LYS A C 1
ATOM 1964 O O . LYS A 1 239 ? 15.591 9.124 36.829 1.00 80.38 239 LYS A O 1
ATOM 1969 N N . GLN A 1 240 ? 17.075 10.784 37.141 1.00 81.00 240 GLN A N 1
ATOM 1970 C CA . GLN A 1 240 ? 18.281 10.067 36.680 1.00 81.00 240 GLN A CA 1
ATOM 1971 C C . GLN A 1 240 ? 18.394 8.628 37.222 1.00 81.00 240 GLN A C 1
ATOM 1973 O O . GLN A 1 240 ? 18.720 7.698 36.493 1.00 81.00 240 GLN A O 1
ATOM 1978 N N . ARG A 1 241 ? 18.040 8.411 38.495 1.00 78.19 241 ARG A N 1
ATOM 1979 C CA . ARG A 1 241 ? 18.020 7.074 39.118 1.00 78.19 241 ARG A CA 1
ATOM 1980 C C . ARG A 1 241 ? 17.044 6.099 38.435 1.00 78.19 241 ARG A C 1
ATOM 1982 O O . ARG A 1 241 ? 17.319 4.908 38.353 1.00 78.19 241 ARG A O 1
ATOM 1989 N N . THR A 1 242 ? 15.908 6.590 37.946 1.00 82.44 242 THR A N 1
ATOM 1990 C CA . THR A 1 242 ? 14.919 5.798 37.200 1.00 82.44 242 THR A CA 1
ATOM 1991 C C . THR A 1 242 ? 15.390 5.514 35.774 1.00 82.44 242 THR A C 1
ATOM 1993 O O . THR A 1 242 ? 15.115 4.435 35.252 1.00 82.44 242 THR A O 1
ATOM 1996 N N . GLU A 1 243 ? 16.119 6.443 35.154 1.00 84.94 243 GLU A N 1
ATOM 1997 C CA . GLU A 1 243 ? 16.726 6.235 33.833 1.00 84.94 243 GLU A CA 1
ATOM 1998 C C . GLU A 1 243 ? 17.805 5.148 33.887 1.00 84.94 243 GLU A C 1
ATOM 2000 O O . GLU A 1 243 ? 17.747 4.223 33.084 1.00 84.94 243 GLU A O 1
ATOM 2005 N N . LEU A 1 244 ? 18.689 5.174 34.894 1.00 87.50 244 LEU A N 1
ATOM 2006 C CA . LEU A 1 244 ? 19.701 4.128 35.110 1.00 87.50 244 LEU A CA 1
ATOM 2007 C C . LEU A 1 244 ? 19.071 2.737 35.283 1.00 87.50 244 LEU A C 1
ATOM 2009 O O . LEU A 1 244 ? 19.452 1.799 34.592 1.00 87.50 244 LEU A O 1
ATOM 2013 N N . SER A 1 245 ? 18.037 2.611 36.123 1.00 85.62 245 SER A N 1
ATOM 2014 C CA . SER A 1 245 ? 17.333 1.331 36.299 1.00 85.62 245 SER A CA 1
ATOM 2015 C C . SER A 1 245 ? 16.597 0.870 35.031 1.00 85.62 245 SER A C 1
ATOM 2017 O O . SER A 1 245 ? 16.488 -0.327 34.772 1.00 85.62 245 SER A O 1
ATOM 2019 N N . THR A 1 246 ? 16.084 1.799 34.217 1.00 89.44 246 THR A N 1
ATOM 2020 C CA . THR A 1 246 ? 15.474 1.456 32.918 1.00 89.44 246 THR A CA 1
ATOM 2021 C C . THR A 1 246 ? 16.540 0.983 31.931 1.00 89.44 246 THR A C 1
ATOM 2023 O O . THR A 1 246 ? 16.315 0.022 31.203 1.00 89.44 246 THR A O 1
ATOM 2026 N N . TYR A 1 247 ? 17.709 1.621 31.938 1.00 90.75 247 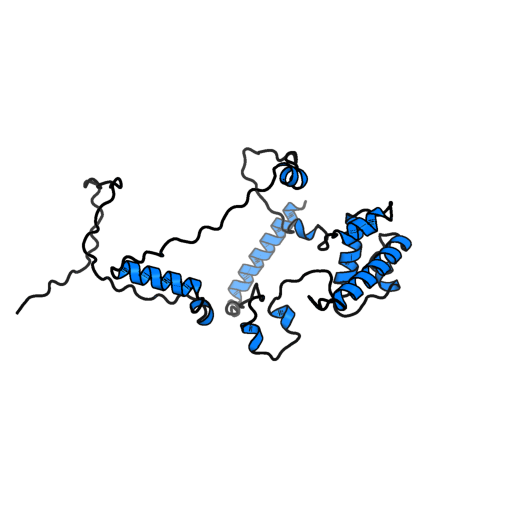TYR A N 1
ATOM 2027 C CA . TYR A 1 247 ? 18.840 1.264 31.093 1.00 90.75 247 TYR A CA 1
ATOM 2028 C C . TYR A 1 247 ? 19.401 -0.127 31.423 1.00 90.75 247 TYR A C 1
ATOM 2030 O O . TYR A 1 247 ? 19.591 -0.930 30.515 1.00 90.75 247 TYR A O 1
ATOM 2038 N N . GLU A 1 248 ? 19.562 -0.472 32.704 1.00 91.81 248 GLU A N 1
ATOM 2039 C CA . GLU A 1 248 ? 19.951 -1.831 33.122 1.00 91.81 248 GLU A CA 1
ATOM 2040 C C . GLU A 1 248 ? 18.970 -2.894 32.610 1.00 91.81 248 GLU A C 1
ATOM 2042 O O . GLU A 1 248 ? 19.384 -3.923 32.078 1.00 91.81 248 GLU A O 1
ATOM 2047 N N . LYS A 1 249 ? 17.659 -2.626 32.696 1.00 92.38 249 LYS A N 1
ATOM 2048 C CA . LYS A 1 249 ? 16.628 -3.522 32.149 1.00 92.38 249 LYS A CA 1
ATOM 2049 C C . LYS A 1 249 ? 16.727 -3.658 30.630 1.00 92.38 249 LYS A C 1
ATOM 2051 O O . LYS A 1 249 ? 16.526 -4.751 30.112 1.00 92.38 249 LYS A O 1
ATOM 2056 N N . LEU A 1 250 ? 17.050 -2.581 29.913 1.00 93.31 250 LEU A N 1
ATOM 2057 C CA . LEU A 1 250 ? 17.275 -2.637 28.466 1.00 93.31 250 LEU A CA 1
ATOM 2058 C C . LEU A 1 250 ? 18.501 -3.483 28.115 1.00 93.31 250 LEU A C 1
ATOM 2060 O O . LEU A 1 250 ? 18.431 -4.269 27.175 1.00 93.31 250 LEU A O 1
ATOM 2064 N N . LEU A 1 251 ? 19.593 -3.373 28.878 1.00 92.00 251 LEU A N 1
ATOM 2065 C CA . LEU A 1 251 ? 20.771 -4.226 28.699 1.00 92.00 251 LEU A CA 1
ATOM 2066 C C . LEU A 1 251 ? 20.445 -5.702 28.954 1.00 92.00 251 LEU A C 1
ATOM 2068 O O . LEU A 1 251 ? 20.865 -6.554 28.177 1.00 92.00 251 LEU A O 1
ATOM 2072 N N . GLN A 1 252 ? 19.654 -6.003 29.988 1.00 89.75 252 GLN A N 1
ATOM 2073 C CA . GLN A 1 252 ? 19.184 -7.366 30.258 1.00 89.75 252 GLN A CA 1
ATOM 2074 C C . GLN A 1 252 ? 18.322 -7.912 29.115 1.00 89.75 252 GLN A C 1
ATOM 2076 O O . GLN A 1 252 ? 18.547 -9.034 28.671 1.00 89.75 252 GLN A O 1
ATOM 2081 N N . ILE A 1 253 ? 17.373 -7.122 28.601 1.00 92.25 253 ILE A N 1
ATOM 2082 C CA . ILE A 1 253 ? 16.556 -7.513 27.442 1.00 92.25 253 ILE A CA 1
ATOM 2083 C C . ILE A 1 253 ? 17.452 -7.760 26.226 1.00 92.25 253 ILE A C 1
ATOM 2085 O O . ILE A 1 253 ? 17.314 -8.787 25.575 1.00 92.25 253 ILE A O 1
ATOM 2089 N N . ASN A 1 254 ? 18.396 -6.862 25.941 1.00 91.06 254 ASN A N 1
ATOM 2090 C CA . ASN A 1 254 ? 19.320 -7.001 24.816 1.00 91.06 254 ASN A CA 1
ATOM 2091 C C . ASN A 1 254 ? 20.163 -8.285 24.936 1.00 91.06 254 ASN A C 1
ATOM 2093 O O . ASN A 1 254 ? 20.278 -9.047 23.980 1.00 91.06 254 ASN A O 1
ATOM 2097 N N . PHE A 1 255 ? 20.674 -8.580 26.134 1.00 89.94 255 PHE A N 1
ATOM 2098 C CA . PHE A 1 255 ? 21.390 -9.825 26.400 1.00 89.94 255 PHE A CA 1
ATOM 2099 C C . PHE A 1 255 ? 20.517 -11.059 26.130 1.00 89.94 255 PHE A C 1
ATOM 2101 O O . PHE A 1 255 ? 20.933 -11.940 25.384 1.00 89.94 255 PHE A O 1
ATOM 2108 N N . VAL A 1 256 ? 19.293 -11.104 26.668 1.00 89.12 256 VAL A N 1
ATOM 2109 C CA . VAL A 1 256 ? 18.364 -12.231 26.456 1.00 89.12 256 VAL A CA 1
ATOM 2110 C C . VAL A 1 256 ? 18.026 -12.411 24.973 1.00 89.12 256 VAL A C 1
ATOM 2112 O O . VAL A 1 256 ? 18.045 -13.537 24.483 1.00 89.12 256 VAL A O 1
ATOM 2115 N N . MET A 1 257 ? 17.777 -11.317 24.248 1.00 85.62 257 MET A N 1
ATOM 2116 C CA . MET A 1 257 ? 17.468 -11.360 22.815 1.00 85.62 257 MET A CA 1
ATOM 2117 C C . MET A 1 257 ? 18.643 -11.893 21.984 1.00 85.62 257 MET A C 1
ATOM 2119 O O . MET A 1 257 ? 18.422 -12.684 21.075 1.00 85.62 257 MET A O 1
ATOM 2123 N N . ASN A 1 258 ? 19.886 -11.515 22.303 1.00 78.81 258 ASN A N 1
ATOM 2124 C CA . ASN A 1 258 ? 21.064 -12.015 21.582 1.00 78.81 258 ASN A CA 1
ATOM 2125 C C . ASN A 1 258 ? 21.395 -13.472 21.921 1.00 78.81 258 ASN A C 1
ATOM 2127 O O . ASN A 1 258 ? 21.888 -14.194 21.063 1.00 78.81 258 ASN A O 1
ATOM 2131 N N . VAL A 1 259 ? 21.119 -13.917 23.150 1.00 77.75 259 VAL A N 1
ATOM 2132 C CA . VAL A 1 259 ? 21.313 -15.319 23.555 1.00 77.75 259 VAL A CA 1
ATOM 2133 C C . VAL A 1 259 ? 20.299 -16.247 22.879 1.00 77.75 259 VAL A C 1
ATOM 2135 O O . VAL A 1 259 ? 20.629 -17.390 22.608 1.00 77.75 259 VAL A O 1
ATOM 2138 N N . GLN A 1 260 ? 19.092 -15.769 22.562 1.00 57.44 260 GLN A N 1
ATOM 2139 C CA . GLN A 1 260 ? 18.082 -16.544 21.825 1.00 57.44 260 GLN A CA 1
ATOM 2140 C C . GLN A 1 260 ? 18.327 -16.627 20.306 1.00 57.44 260 GLN A C 1
ATOM 2142 O O . GLN A 1 260 ? 17.589 -17.333 19.620 1.00 57.44 260 GLN A O 1
ATOM 2147 N N . LEU A 1 261 ? 19.318 -15.902 19.774 1.00 53.66 261 LEU A N 1
ATOM 2148 C CA . LEU A 1 261 ? 19.686 -15.904 18.350 1.00 53.66 261 LEU A CA 1
ATOM 2149 C C . LEU A 1 261 ? 20.845 -16.867 18.013 1.00 53.66 261 LEU A C 1
ATOM 2151 O O . LEU A 1 261 ? 21.216 -16.957 16.842 1.00 53.66 261 LEU A O 1
ATOM 2155 N N . TYR A 1 262 ? 21.385 -17.582 19.008 1.00 43.50 262 TYR A N 1
ATOM 2156 C CA . TYR A 1 262 ? 22.343 -18.688 18.862 1.00 43.50 262 TYR A CA 1
ATOM 2157 C C . TYR A 1 262 ? 21.699 -20.009 19.284 1.00 43.50 262 TYR A C 1
ATOM 2159 O O . TYR A 1 262 ? 22.028 -21.037 18.653 1.00 43.50 262 TYR A O 1
#

Radius of gyration: 31.2 Å; chains: 1; bounding box: 70×56×80 Å

Organism: Meloidogyne enterolobii (NCBI:txid390850)